Protein AF-A0AAQ2SY69-F1 (afdb_monomer)

Foldseek 3Di:
DPPPDDPPCNLVVLLVVLLVCLQPDAQQVLLVSLVVNCVPPVVSSVVSVVSNLVVLLCVCVPDQDQDDLCNRVVPDDDPSGPCSVVSVVSSVPDQRDDQVQCCLLPVVPPDDDPSSLVNLQVDDLVSVLCNLPDDSPDRDPDSLVSLLCSLVPPSYDPVSSVVNLVSVVVSLVVVCVVPVVCVVVSVVSCVCCVSVPRNDDPPD

Radius of gyration: 26.13 Å; Cα contacts (8 Å, |Δi|>4): 157; chains: 1; bounding box: 58×30×80 Å

Structure (mmCIF, N/CA/C/O backbone):
data_AF-A0AAQ2SY69-F1
#
_entry.id   AF-A0AAQ2SY69-F1
#
loop_
_atom_site.group_PDB
_atom_site.id
_atom_site.type_symbol
_atom_site.label_atom_id
_atom_site.label_alt_id
_atom_site.label_comp_id
_atom_site.label_asym_id
_atom_site.label_entity_id
_atom_site.label_seq_id
_atom_site.pdbx_PDB_ins_code
_atom_site.Cartn_x
_atom_site.Cartn_y
_atom_site.Cartn_z
_atom_site.occupancy
_atom_site.B_iso_or_equiv
_atom_site.auth_seq_id
_atom_site.auth_comp_id
_atom_site.auth_asym_id
_atom_site.auth_atom_id
_atom_site.pdbx_PDB_model_num
ATOM 1 N N . MET A 1 1 ? 27.259 -8.146 -50.892 1.00 39.53 1 MET A N 1
ATOM 2 C CA . MET A 1 1 ? 27.300 -6.760 -50.384 1.00 39.53 1 MET A CA 1
ATOM 3 C C . MET A 1 1 ? 26.409 -6.732 -49.157 1.00 39.53 1 MET A C 1
ATOM 5 O O . MET A 1 1 ? 25.199 -6.802 -49.310 1.00 39.53 1 MET A O 1
ATOM 9 N N . HIS A 1 2 ? 26.991 -6.779 -47.959 1.00 46.31 2 HIS A N 1
ATOM 10 C CA . HIS A 1 2 ? 26.242 -6.516 -46.732 1.00 46.31 2 HIS A CA 1
ATOM 11 C C . HIS A 1 2 ? 26.117 -5.001 -46.647 1.00 46.31 2 HIS A C 1
ATOM 13 O O . HIS A 1 2 ? 27.113 -4.342 -46.360 1.00 46.31 2 HIS A O 1
ATOM 19 N N . ASN A 1 3 ? 24.962 -4.450 -47.029 1.00 50.88 3 ASN A N 1
ATOM 20 C CA . ASN A 1 3 ? 24.756 -3.027 -46.828 1.00 50.88 3 ASN A CA 1
ATOM 21 C C . ASN A 1 3 ? 24.603 -2.799 -45.320 1.00 50.88 3 ASN A C 1
ATOM 23 O O . ASN A 1 3 ? 23.733 -3.406 -44.701 1.00 50.88 3 ASN A O 1
ATOM 27 N N . LEU A 1 4 ? 25.513 -2.019 -44.739 1.00 61.53 4 LEU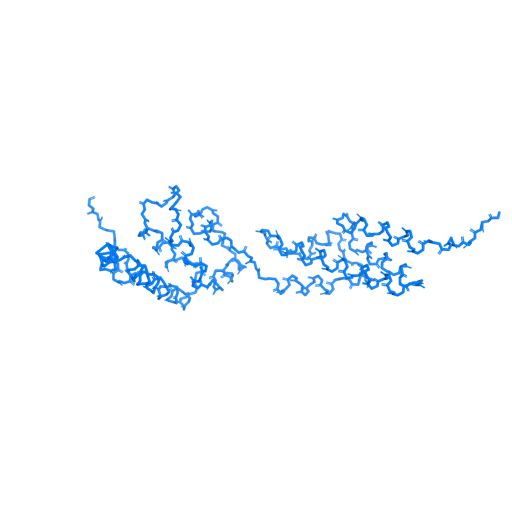 A N 1
ATOM 28 C CA . LEU A 1 4 ? 25.496 -1.626 -43.326 1.00 61.53 4 LEU A CA 1
ATOM 29 C C . LEU A 1 4 ? 24.707 -0.323 -43.122 1.00 61.53 4 LEU A C 1
ATOM 31 O O . LEU A 1 4 ? 24.695 0.210 -42.016 1.00 61.53 4 LEU A O 1
ATOM 35 N N . ASP A 1 5 ? 24.074 0.194 -44.180 1.00 61.88 5 ASP A N 1
ATOM 36 C CA . ASP A 1 5 ? 23.218 1.369 -44.096 1.00 61.88 5 ASP A CA 1
ATOM 37 C C . ASP A 1 5 ? 21.986 1.050 -43.252 1.00 61.88 5 ASP A C 1
ATOM 39 O O . ASP A 1 5 ? 21.129 0.242 -43.616 1.00 61.88 5 ASP A O 1
ATOM 43 N N . ILE A 1 6 ? 21.929 1.703 -42.099 1.00 64.06 6 ILE A N 1
ATOM 44 C CA . ILE A 1 6 ? 20.768 1.741 -41.228 1.00 64.06 6 ILE A CA 1
ATOM 45 C C . ILE A 1 6 ? 19.695 2.575 -41.945 1.00 64.06 6 ILE A C 1
ATOM 47 O O . ILE A 1 6 ? 19.985 3.678 -42.410 1.00 64.06 6 ILE A O 1
ATOM 51 N N . ASP A 1 7 ? 18.472 2.044 -42.059 1.00 72.81 7 ASP A N 1
ATOM 52 C CA . ASP A 1 7 ? 17.329 2.787 -42.607 1.00 72.81 7 ASP A CA 1
ATOM 53 C C . ASP A 1 7 ? 17.180 4.127 -41.861 1.00 72.81 7 ASP A C 1
ATOM 55 O O . ASP A 1 7 ? 17.347 4.183 -40.641 1.00 72.81 7 ASP A O 1
ATOM 59 N N . ALA A 1 8 ? 16.848 5.206 -42.575 1.00 74.56 8 ALA A N 1
ATOM 60 C CA . ALA A 1 8 ? 16.650 6.531 -41.991 1.00 74.56 8 ALA A CA 1
ATOM 61 C C . ALA A 1 8 ? 15.621 6.525 -40.841 1.00 74.56 8 ALA A C 1
ATOM 63 O O . ALA A 1 8 ? 15.703 7.368 -39.948 1.00 74.56 8 ALA A O 1
ATOM 64 N N . ASN A 1 9 ? 14.693 5.559 -40.838 1.00 84.19 9 ASN A N 1
ATOM 65 C CA . ASN A 1 9 ? 13.670 5.400 -39.802 1.00 84.19 9 ASN A CA 1
ATOM 66 C C . ASN A 1 9 ? 14.002 4.353 -38.728 1.00 84.19 9 ASN A C 1
ATOM 68 O O . ASN A 1 9 ? 13.229 4.203 -37.784 1.00 84.19 9 ASN A O 1
ATOM 72 N N . PHE A 1 10 ? 15.145 3.667 -38.810 1.00 87.81 10 PHE A N 1
ATOM 73 C CA . PHE A 1 10 ? 15.474 2.553 -37.915 1.00 87.81 10 PHE A CA 1
ATOM 74 C C . PHE A 1 10 ? 15.341 2.910 -36.433 1.00 87.81 10 PHE A C 1
ATOM 76 O O . PHE A 1 10 ? 14.741 2.155 -35.677 1.00 87.81 10 PHE A O 1
ATOM 83 N N . THR A 1 11 ? 15.872 4.061 -36.004 1.00 90.12 11 THR A N 1
ATOM 84 C CA . THR A 1 11 ? 15.814 4.468 -34.591 1.00 90.12 11 THR A CA 1
ATOM 85 C C . THR A 1 11 ? 14.374 4.672 -34.120 1.00 90.12 11 THR A C 1
ATOM 87 O O . THR A 1 11 ? 14.053 4.318 -32.988 1.00 90.12 11 THR A O 1
ATOM 90 N N . GLN A 1 12 ? 13.501 5.201 -34.984 1.00 93.31 12 GLN A N 1
ATOM 91 C CA . GLN A 1 12 ? 12.081 5.373 -34.676 1.00 93.31 12 GLN A CA 1
ATOM 92 C C . GLN A 1 12 ? 11.363 4.019 -34.629 1.00 93.31 12 GLN A C 1
ATOM 94 O O . GLN A 1 12 ? 10.673 3.738 -33.654 1.00 93.31 12 GLN A O 1
ATOM 99 N N . ASP A 1 13 ? 11.583 3.153 -35.620 1.00 93.12 13 ASP A N 1
ATOM 100 C CA . ASP A 1 13 ? 10.971 1.819 -35.676 1.00 93.12 13 ASP A CA 1
ATOM 101 C C . ASP A 1 13 ? 11.414 0.938 -34.496 1.00 93.12 13 ASP A C 1
ATOM 103 O O . ASP A 1 13 ? 10.617 0.193 -33.911 1.00 93.12 13 ASP A O 1
ATOM 107 N N . PHE A 1 14 ? 12.690 1.043 -34.113 1.00 94.81 14 PHE A N 1
ATOM 108 C CA . PHE A 1 14 ? 13.255 0.360 -32.957 1.00 94.81 14 PHE A CA 1
ATOM 109 C C . PHE A 1 14 ? 12.664 0.896 -31.650 1.00 94.81 14 PHE A C 1
ATOM 111 O O . PHE A 1 14 ? 12.264 0.100 -30.799 1.00 94.81 14 PHE A O 1
ATOM 118 N N . TYR A 1 15 ? 12.541 2.219 -31.502 1.00 96.56 15 TYR A N 1
ATOM 119 C CA . TYR A 1 15 ? 11.857 2.841 -30.365 1.00 96.56 15 TYR A CA 1
ATOM 120 C C . TYR A 1 15 ? 10.394 2.372 -30.264 1.00 96.56 15 TYR A C 1
ATOM 122 O O . TYR A 1 15 ? 9.992 1.849 -29.223 1.00 96.56 15 TYR A O 1
ATOM 130 N N . ASP A 1 16 ? 9.620 2.457 -31.350 1.00 96.44 16 ASP A N 1
ATOM 131 C CA . ASP A 1 16 ? 8.203 2.068 -31.380 1.00 96.44 16 ASP A CA 1
ATOM 132 C C . ASP A 1 16 ? 8.008 0.580 -31.051 1.00 96.44 16 ASP A C 1
ATOM 134 O O . ASP A 1 16 ? 7.013 0.186 -30.434 1.00 96.44 16 ASP A O 1
ATOM 138 N N . SER A 1 17 ? 8.955 -0.266 -31.463 1.00 95.50 17 SER A N 1
ATOM 139 C CA . SER A 1 17 ? 8.963 -1.695 -31.136 1.00 95.50 17 SER A CA 1
ATOM 140 C C . SER A 1 17 ? 9.327 -1.941 -29.673 1.00 95.50 17 SER A C 1
ATOM 142 O O . SER A 1 17 ? 8.667 -2.738 -29.008 1.00 95.50 17 SER A O 1
ATOM 144 N N . SER A 1 18 ? 10.316 -1.211 -29.154 1.00 96.69 18 SER A N 1
ATOM 145 C CA . SER A 1 18 ? 10.771 -1.312 -27.763 1.00 96.69 18 SER A CA 1
ATOM 146 C C . SER A 1 18 ? 9.677 -0.884 -26.780 1.00 96.69 18 SER A C 1
ATOM 148 O O . SER A 1 18 ? 9.442 -1.558 -25.779 1.00 96.69 18 SER A O 1
ATOM 150 N N . VAL A 1 19 ? 8.937 0.189 -27.083 1.00 97.50 19 VAL A N 1
ATOM 151 C CA . VAL A 1 19 ? 7.816 0.668 -26.250 1.00 97.50 19 VAL A CA 1
ATOM 152 C C . VAL A 1 19 ? 6.729 -0.401 -26.086 1.00 97.50 19 VAL A C 1
ATOM 154 O O . VAL A 1 19 ? 6.173 -0.566 -24.999 1.00 97.50 19 VAL A O 1
ATOM 157 N N . LYS A 1 20 ? 6.437 -1.175 -27.140 1.00 97.06 20 LYS A N 1
ATOM 158 C CA . LYS A 1 20 ? 5.387 -2.210 -27.110 1.00 97.06 20 LYS A CA 1
ATOM 159 C C . LYS A 1 20 ? 5.697 -3.361 -26.152 1.00 97.06 20 LYS A C 1
ATOM 161 O O . LYS A 1 20 ? 4.764 -4.032 -25.711 1.00 97.06 20 LYS A O 1
ATOM 166 N N . VAL A 1 21 ? 6.972 -3.593 -25.836 1.00 96.31 21 VAL A N 1
ATOM 167 C CA . VAL A 1 21 ? 7.411 -4.746 -25.038 1.00 96.31 21 VAL A CA 1
ATOM 168 C C . VAL A 1 21 ? 7.756 -4.409 -23.587 1.00 96.31 21 VAL A C 1
ATOM 170 O O . VAL A 1 21 ? 7.964 -5.336 -22.814 1.00 96.31 21 VAL A O 1
ATOM 173 N N . ILE A 1 22 ? 7.711 -3.133 -23.169 1.00 97.44 22 ILE A N 1
ATOM 174 C CA . ILE A 1 22 ? 8.063 -2.679 -21.802 1.00 97.44 22 ILE A CA 1
ATOM 175 C C . ILE A 1 22 ? 7.448 -3.548 -20.691 1.00 97.44 22 ILE A C 1
ATOM 177 O O . ILE A 1 22 ? 8.092 -3.817 -19.685 1.00 97.44 22 ILE A O 1
ATOM 181 N N . LYS A 1 23 ? 6.207 -4.015 -20.867 1.00 94.50 23 LYS A N 1
ATOM 182 C CA . LYS A 1 23 ? 5.481 -4.791 -19.845 1.00 94.50 23 LYS A CA 1
ATOM 183 C C . LYS A 1 23 ? 5.898 -6.257 -19.727 1.00 94.50 23 LYS A C 1
ATOM 185 O O . LYS A 1 23 ? 5.519 -6.916 -18.764 1.00 94.50 23 LYS A O 1
ATOM 190 N N . TYR A 1 24 ? 6.564 -6.790 -20.743 1.00 93.44 24 TYR A N 1
ATOM 191 C CA . TYR A 1 24 ? 6.818 -8.225 -20.893 1.00 93.44 24 TYR A CA 1
ATOM 192 C C . TYR A 1 24 ? 8.305 -8.556 -20.933 1.00 93.44 24 TYR A C 1
ATOM 194 O O . TYR A 1 24 ? 8.669 -9.726 -20.860 1.00 93.44 24 TYR A O 1
ATOM 202 N N . GLU A 1 25 ? 9.136 -7.537 -21.103 1.00 94.19 25 GLU A N 1
ATOM 203 C CA . GLU A 1 25 ? 10.556 -7.675 -21.349 1.00 94.19 25 GLU A CA 1
ATOM 204 C C . GLU A 1 25 ? 11.365 -7.571 -20.054 1.00 94.19 25 GLU A C 1
ATOM 206 O O . GLU A 1 25 ? 10.971 -6.895 -19.102 1.00 94.19 25 GLU A O 1
ATOM 211 N N . ASP A 1 26 ? 12.514 -8.241 -20.037 1.00 93.31 26 ASP A N 1
ATOM 212 C CA . ASP A 1 26 ? 13.458 -8.157 -18.928 1.00 93.31 26 ASP A CA 1
ATOM 213 C C . ASP A 1 26 ? 14.096 -6.759 -18.846 1.00 93.31 26 ASP A C 1
ATOM 215 O O . ASP A 1 26 ? 14.429 -6.136 -19.859 1.00 93.31 26 ASP A O 1
ATOM 219 N N . PHE A 1 27 ? 14.312 -6.256 -17.632 1.00 95.62 27 PHE A N 1
ATOM 220 C CA . PHE A 1 27 ? 14.856 -4.912 -17.426 1.00 95.62 27 PHE A CA 1
ATOM 221 C C . PHE A 1 27 ? 16.273 -4.740 -17.982 1.00 95.62 27 PHE A C 1
ATOM 223 O O . PHE A 1 27 ? 16.597 -3.661 -18.490 1.00 95.62 27 PHE A O 1
ATOM 230 N N . ASN A 1 28 ? 17.079 -5.807 -18.008 1.00 95.44 28 ASN A N 1
ATOM 231 C CA . ASN A 1 28 ? 18.385 -5.769 -18.657 1.00 95.44 28 ASN A CA 1
ATOM 232 C C . ASN A 1 28 ? 18.229 -5.517 -20.170 1.00 95.44 28 ASN A C 1
ATOM 234 O O . ASN A 1 28 ? 18.952 -4.698 -20.744 1.00 95.44 28 ASN A O 1
ATOM 238 N N . ASN A 1 29 ? 17.232 -6.135 -20.812 1.00 96.00 29 ASN A N 1
ATOM 239 C CA . ASN A 1 29 ? 16.919 -5.900 -22.225 1.00 96.00 29 ASN A CA 1
ATOM 240 C C . ASN A 1 29 ? 16.381 -4.481 -22.458 1.00 96.00 29 ASN A C 1
ATOM 242 O O . ASN A 1 29 ? 16.810 -3.819 -23.403 1.00 96.00 29 ASN A O 1
ATOM 246 N N . LEU A 1 30 ? 15.527 -3.960 -21.572 1.00 97.50 30 LEU A N 1
ATOM 247 C CA . LEU A 1 30 ? 15.070 -2.565 -21.647 1.00 97.50 30 LEU A CA 1
ATOM 248 C C . LEU A 1 30 ? 16.239 -1.577 -21.522 1.00 97.50 30 LEU A C 1
ATOM 250 O O . LEU A 1 30 ? 16.321 -0.610 -22.281 1.00 97.50 30 LEU A O 1
ATOM 254 N N . SER A 1 31 ? 17.191 -1.841 -20.627 1.00 97.31 31 SER A N 1
ATOM 255 C CA . SER A 1 31 ? 18.425 -1.059 -20.512 1.00 97.31 31 SER A CA 1
ATOM 256 C C . SER A 1 31 ? 19.280 -1.126 -21.781 1.00 97.31 31 SER A C 1
ATOM 258 O O . SER A 1 31 ? 19.880 -0.124 -22.178 1.00 97.31 31 SER A O 1
ATOM 260 N N . PHE A 1 32 ? 19.328 -2.281 -22.449 1.00 96.88 32 PHE A N 1
ATOM 261 C CA . PHE A 1 32 ? 19.975 -2.412 -23.754 1.00 96.88 32 PHE A CA 1
ATOM 262 C C . PHE A 1 32 ? 19.251 -1.590 -24.833 1.00 96.88 32 PHE A C 1
ATOM 264 O O . PHE A 1 32 ? 19.906 -0.847 -25.564 1.00 96.88 32 PHE A O 1
ATOM 271 N N . TYR A 1 33 ? 17.917 -1.645 -24.897 1.00 97.25 33 TYR A N 1
ATOM 272 C CA . TYR A 1 33 ? 17.130 -0.874 -25.865 1.00 97.25 33 TYR A CA 1
ATOM 273 C C . TYR A 1 33 ? 17.324 0.626 -25.686 1.00 97.25 33 TYR A C 1
ATOM 275 O O . TYR A 1 33 ? 17.586 1.323 -26.665 1.00 97.25 33 TYR A O 1
ATOM 283 N N . TYR A 1 34 ? 17.291 1.105 -24.439 1.00 97.94 34 TYR A N 1
ATOM 284 C CA . TYR A 1 34 ? 17.602 2.494 -24.119 1.00 97.94 34 TYR A CA 1
ATOM 285 C C . TYR A 1 34 ? 18.949 2.913 -24.717 1.00 97.94 34 TYR A C 1
ATOM 287 O O . TYR A 1 34 ? 19.017 3.930 -25.398 1.00 97.94 34 TYR A O 1
ATOM 295 N N . LYS A 1 35 ? 20.003 2.105 -24.534 1.00 96.69 35 LYS A N 1
ATOM 296 C CA . LYS A 1 35 ? 21.345 2.423 -25.046 1.00 96.69 35 LYS A CA 1
ATOM 297 C C . LYS A 1 35 ? 21.399 2.455 -26.565 1.00 96.69 35 LYS A C 1
ATOM 299 O O . LYS A 1 35 ? 22.029 3.346 -27.122 1.00 96.69 35 LYS A O 1
ATOM 304 N N . VAL A 1 36 ? 20.735 1.518 -27.242 1.00 94.94 36 VAL A N 1
ATOM 305 C CA . VAL A 1 36 ? 20.650 1.521 -28.712 1.00 94.94 36 VAL A CA 1
ATOM 306 C C . VAL A 1 36 ? 19.961 2.793 -29.211 1.00 94.94 36 VAL A C 1
ATOM 308 O O . VAL A 1 36 ? 20.441 3.413 -30.157 1.00 94.94 36 VAL A O 1
ATOM 311 N N . ILE A 1 37 ? 18.875 3.216 -28.559 1.00 95.94 37 ILE A N 1
ATOM 312 C CA . ILE A 1 37 ? 18.156 4.444 -28.921 1.00 95.94 37 ILE A CA 1
ATOM 313 C C . ILE A 1 37 ? 19.020 5.678 -28.617 1.00 95.94 37 ILE A C 1
ATOM 315 O O . ILE A 1 37 ? 19.137 6.562 -29.463 1.00 95.94 37 ILE A O 1
ATOM 319 N N . GLU A 1 38 ? 19.671 5.723 -27.452 1.00 96.56 38 GLU A N 1
ATOM 320 C CA . GLU A 1 38 ? 20.503 6.842 -26.982 1.00 96.56 38 GLU A CA 1
ATOM 321 C C . GLU A 1 38 ? 21.676 7.135 -27.921 1.00 96.56 38 GLU A C 1
ATOM 323 O O . GLU A 1 38 ? 21.977 8.301 -28.173 1.00 96.56 38 GLU A O 1
ATOM 328 N N . LEU A 1 39 ? 22.279 6.098 -28.515 1.00 93.69 39 LEU A N 1
ATOM 329 C CA . LEU A 1 39 ? 23.364 6.246 -29.492 1.00 93.69 39 LEU A CA 1
ATOM 330 C C . LEU A 1 39 ? 22.977 7.082 -30.721 1.00 93.69 39 LEU A C 1
ATOM 332 O O . LEU A 1 39 ? 23.856 7.634 -31.385 1.00 93.69 39 LEU A O 1
ATOM 336 N N . HIS A 1 40 ? 21.684 7.162 -31.041 1.00 91.56 40 HIS A N 1
ATOM 337 C CA . HIS A 1 40 ? 21.202 7.780 -32.274 1.00 91.56 40 HIS A CA 1
ATOM 338 C C . HIS A 1 40 ? 20.190 8.909 -32.048 1.00 91.56 40 HIS A C 1
ATOM 340 O O . HIS A 1 40 ? 20.060 9.779 -32.909 1.00 91.56 40 HIS A O 1
ATOM 346 N N . ASN A 1 41 ? 19.459 8.912 -30.929 1.00 94.00 41 ASN A N 1
ATOM 347 C CA . ASN A 1 41 ? 18.448 9.917 -30.617 1.00 94.00 41 ASN A CA 1
ATOM 348 C C . ASN A 1 41 ? 18.195 10.032 -29.101 1.00 94.00 41 ASN A C 1
ATOM 350 O O . ASN A 1 41 ? 17.397 9.294 -28.521 1.00 94.00 41 ASN A O 1
ATOM 354 N N . GLU A 1 42 ? 18.816 11.031 -28.474 1.00 95.56 42 GLU A N 1
ATOM 355 C CA . GLU A 1 42 ? 18.691 11.309 -27.036 1.00 95.56 42 GLU A CA 1
ATOM 356 C C . GLU A 1 42 ? 17.246 11.631 -26.605 1.00 95.56 42 GLU A C 1
ATOM 358 O O . GLU A 1 42 ? 16.815 11.246 -25.519 1.00 95.56 42 GLU A O 1
ATOM 363 N N . THR A 1 43 ? 16.457 12.290 -27.463 1.00 96.75 43 THR A N 1
ATOM 364 C CA . THR A 1 43 ? 15.065 12.650 -27.135 1.00 96.75 43 THR A CA 1
ATOM 365 C C . THR A 1 43 ? 14.174 11.412 -27.063 1.00 96.75 43 THR A C 1
ATOM 367 O O . THR A 1 43 ? 13.400 11.266 -26.115 1.00 96.75 43 THR A O 1
ATOM 370 N N . LEU A 1 44 ? 14.309 10.493 -28.025 1.00 97.12 44 LEU A N 1
ATOM 371 C CA . LEU A 1 44 ? 13.594 9.215 -27.990 1.00 97.12 44 LEU A CA 1
ATOM 372 C C . LEU A 1 44 ? 14.067 8.342 -26.827 1.00 97.12 44 LEU A C 1
ATOM 374 O O . LEU A 1 44 ? 13.237 7.722 -26.166 1.00 97.12 44 LEU A O 1
ATOM 378 N N . ALA A 1 45 ? 15.368 8.329 -26.528 1.00 97.69 45 ALA A N 1
ATOM 379 C CA . ALA A 1 45 ? 15.906 7.566 -25.404 1.00 97.69 45 ALA A CA 1
ATOM 380 C C . ALA A 1 45 ? 15.340 8.059 -24.069 1.00 97.69 45 ALA A C 1
ATOM 382 O O . ALA A 1 45 ? 14.879 7.257 -23.256 1.00 97.69 45 ALA A O 1
ATOM 383 N N . LYS A 1 46 ? 15.288 9.382 -23.873 1.00 98.00 46 LYS A N 1
ATOM 384 C CA . LYS A 1 46 ? 14.662 9.988 -22.696 1.00 98.00 46 LYS A CA 1
ATOM 385 C C . LYS A 1 46 ? 13.180 9.618 -22.593 1.00 98.00 46 LYS A C 1
ATOM 387 O O . LYS A 1 46 ? 12.746 9.173 -21.536 1.00 98.00 46 LYS A O 1
ATOM 392 N N . SER A 1 47 ? 12.427 9.737 -23.687 1.00 98.00 47 SER A N 1
ATOM 393 C CA . SER A 1 47 ? 11.005 9.370 -23.700 1.00 98.00 47 SER A CA 1
ATOM 394 C C . SER A 1 47 ? 10.781 7.880 -23.413 1.00 98.00 47 SER A C 1
ATOM 396 O O . SER A 1 47 ? 9.837 7.516 -22.712 1.00 98.00 47 SER A O 1
ATOM 398 N N . PHE A 1 48 ? 11.654 7.005 -23.917 1.00 98.44 48 PHE A N 1
ATOM 399 C CA . PHE A 1 48 ? 11.618 5.576 -23.617 1.00 98.44 48 PHE A CA 1
ATOM 400 C C . PHE A 1 48 ? 11.892 5.314 -22.133 1.00 98.44 48 PHE A C 1
ATOM 402 O O . PHE A 1 48 ? 11.135 4.592 -21.487 1.00 98.44 48 PHE A O 1
ATOM 409 N N . LYS A 1 49 ? 12.928 5.953 -21.575 1.00 98.50 49 LYS A N 1
ATOM 410 C CA . LYS A 1 49 ? 13.272 5.858 -20.153 1.00 98.50 49 LYS A CA 1
ATOM 411 C C . LYS A 1 49 ? 12.097 6.260 -19.261 1.00 98.50 49 LYS A C 1
ATOM 413 O O . LYS A 1 49 ? 11.741 5.501 -18.368 1.00 98.50 49 LYS A O 1
ATOM 418 N N . GLU A 1 50 ? 11.464 7.396 -19.547 1.00 98.38 50 GLU A N 1
ATOM 419 C CA . GLU A 1 50 ? 10.296 7.887 -18.804 1.00 98.38 50 GLU A CA 1
ATOM 420 C C . GLU A 1 50 ? 9.127 6.885 -18.836 1.00 98.38 50 GLU A C 1
ATOM 422 O O . GLU A 1 50 ? 8.455 6.687 -17.827 1.00 98.38 50 GLU A O 1
ATOM 427 N N . GLN A 1 51 ? 8.902 6.197 -19.961 1.00 98.44 51 GLN A N 1
ATOM 428 C CA . GLN A 1 51 ? 7.860 5.166 -20.063 1.00 98.44 51 GLN A CA 1
ATOM 429 C C . GLN A 1 51 ? 8.183 3.899 -19.265 1.00 98.44 51 GLN A C 1
ATOM 431 O O . GLN A 1 51 ? 7.280 3.295 -18.684 1.00 98.44 51 GLN A O 1
ATOM 436 N N . VAL A 1 52 ? 9.453 3.488 -19.222 1.00 98.44 52 VAL A N 1
ATOM 437 C CA . VAL A 1 52 ? 9.883 2.362 -18.382 1.00 98.44 52 VAL A CA 1
ATOM 438 C C . VAL A 1 52 ? 9.756 2.731 -16.900 1.00 98.44 52 VAL A C 1
ATOM 440 O O . VAL A 1 52 ? 9.218 1.947 -16.123 1.00 98.44 52 VAL A O 1
ATOM 443 N N . GLU A 1 53 ? 10.167 3.939 -16.508 1.00 98.25 53 GLU A N 1
ATOM 444 C CA . GLU A 1 53 ? 10.023 4.440 -15.135 1.00 98.25 53 GLU A CA 1
ATOM 445 C C . GLU A 1 53 ? 8.549 4.538 -14.700 1.00 98.25 53 GLU A C 1
ATOM 447 O O . GLU A 1 53 ? 8.196 4.065 -13.618 1.00 98.25 53 GLU A O 1
ATOM 452 N N . ASP A 1 54 ? 7.664 5.049 -15.561 1.00 98.12 54 ASP A N 1
ATOM 453 C CA . ASP A 1 54 ? 6.212 5.068 -15.329 1.00 98.12 54 ASP A CA 1
ATOM 454 C C . ASP A 1 54 ? 5.630 3.650 -15.174 1.00 98.12 54 ASP A C 1
ATOM 456 O O . ASP A 1 54 ? 4.785 3.409 -14.307 1.00 98.12 54 ASP A O 1
ATOM 460 N N . TYR A 1 55 ? 6.115 2.680 -15.956 1.00 97.38 55 TYR A N 1
ATOM 461 C CA . TYR A 1 55 ? 5.725 1.279 -15.800 1.00 97.38 55 TYR A CA 1
ATOM 462 C C . TYR A 1 55 ? 6.162 0.692 -14.448 1.00 97.38 55 TYR A C 1
ATOM 464 O O . TYR A 1 55 ? 5.358 0.014 -13.799 1.00 97.38 55 TYR A O 1
ATOM 472 N N . ILE A 1 56 ? 7.389 0.971 -13.991 1.00 96.94 56 ILE A N 1
ATOM 473 C CA . ILE A 1 56 ? 7.889 0.542 -12.671 1.00 96.94 56 ILE A CA 1
ATOM 474 C C . ILE A 1 56 ? 6.999 1.112 -11.564 1.00 96.94 56 ILE A C 1
ATOM 476 O O . ILE A 1 56 ? 6.508 0.352 -10.726 1.00 96.94 56 ILE A O 1
ATOM 480 N N . ILE A 1 57 ? 6.752 2.429 -11.592 1.00 95.19 57 ILE A N 1
ATOM 481 C CA . ILE A 1 57 ? 5.908 3.120 -10.606 1.00 95.19 57 ILE A CA 1
ATOM 482 C C . ILE A 1 57 ? 4.529 2.461 -10.560 1.00 95.19 57 ILE A C 1
ATOM 484 O O . ILE A 1 57 ? 4.101 1.999 -9.504 1.00 95.19 57 ILE A O 1
ATOM 488 N N . LYS A 1 58 ? 3.861 2.322 -11.711 1.00 94.06 58 LYS A N 1
ATOM 489 C CA . LYS A 1 58 ? 2.524 1.717 -11.787 1.00 94.06 58 LYS A CA 1
ATOM 490 C C . LYS A 1 58 ? 2.503 0.267 -11.326 1.00 94.06 58 LYS A C 1
ATOM 492 O O . LYS A 1 58 ? 1.514 -0.159 -10.733 1.00 94.06 58 LYS A O 1
ATOM 497 N N . THR A 1 59 ? 3.549 -0.505 -11.604 1.00 92.75 59 THR A N 1
ATOM 498 C CA . THR A 1 59 ? 3.642 -1.904 -11.162 1.00 92.75 59 THR A CA 1
ATOM 499 C C . THR A 1 59 ? 3.691 -1.986 -9.641 1.00 92.75 59 THR A C 1
ATOM 501 O O . THR A 1 59 ? 2.967 -2.781 -9.041 1.00 92.75 59 THR A O 1
ATOM 504 N N . ILE A 1 60 ? 4.486 -1.119 -9.016 1.00 91.69 60 ILE A N 1
ATOM 505 C CA . ILE A 1 60 ? 4.615 -1.043 -7.562 1.00 91.69 60 ILE A CA 1
ATOM 506 C C . ILE A 1 60 ? 3.316 -0.523 -6.931 1.00 91.69 60 ILE A C 1
ATOM 508 O O . ILE A 1 60 ? 2.763 -1.167 -6.045 1.00 91.69 60 ILE A O 1
ATOM 512 N N . GLU A 1 61 ? 2.770 0.589 -7.429 1.00 88.25 61 GLU A N 1
ATOM 513 C CA . GLU A 1 61 ? 1.572 1.231 -6.873 1.00 88.25 61 GLU A CA 1
ATOM 514 C C . GLU A 1 61 ? 0.302 0.381 -6.950 1.00 88.25 61 GLU A C 1
ATOM 516 O O . GLU A 1 61 ? -0.560 0.497 -6.075 1.00 88.25 61 GLU A O 1
ATOM 521 N N . ASN A 1 62 ? 0.172 -0.443 -7.993 1.00 86.25 62 ASN A N 1
ATOM 522 C CA . ASN A 1 62 ? -0.987 -1.313 -8.193 1.00 86.25 62 ASN A CA 1
ATOM 523 C C . ASN A 1 62 ? -0.824 -2.687 -7.528 1.00 86.25 62 ASN A C 1
ATOM 525 O O . ASN A 1 62 ? -1.738 -3.517 -7.597 1.00 86.25 62 ASN A O 1
ATOM 529 N N . SER A 1 63 ? 0.322 -2.959 -6.901 1.00 83.00 63 SER A N 1
ATOM 530 C CA . SER A 1 63 ? 0.552 -4.241 -6.257 1.00 83.00 63 SER A CA 1
ATOM 531 C C . SER A 1 63 ? -0.247 -4.371 -4.962 1.00 83.00 63 SER A C 1
ATOM 533 O O . SER A 1 63 ? -0.212 -3.517 -4.082 1.00 83.00 63 SER A O 1
ATOM 535 N N . LYS A 1 64 ? -0.929 -5.512 -4.811 1.00 73.62 64 LYS A N 1
ATOM 536 C CA . LYS A 1 64 ? -1.619 -5.904 -3.566 1.00 73.62 64 LYS A CA 1
ATOM 537 C C . LYS A 1 64 ? -0.697 -6.588 -2.553 1.00 73.62 64 LYS A C 1
ATOM 539 O O . LYS A 1 64 ? -1.131 -6.972 -1.470 1.00 73.62 64 LYS A O 1
ATOM 544 N N . ARG A 1 65 ? 0.558 -6.831 -2.930 1.00 76.75 65 ARG A N 1
ATOM 545 C CA . ARG A 1 65 ? 1.588 -7.433 -2.079 1.00 76.75 65 ARG A CA 1
ATOM 546 C C . ARG A 1 65 ? 2.843 -6.575 -2.103 1.00 76.75 65 ARG A C 1
ATOM 548 O O . ARG A 1 65 ? 3.021 -5.761 -3.005 1.00 76.75 65 ARG A O 1
ATOM 555 N N . LYS A 1 66 ? 3.748 -6.820 -1.162 1.00 79.06 66 LYS A N 1
ATOM 556 C CA . LYS A 1 66 ? 5.100 -6.281 -1.266 1.00 79.06 66 LYS A CA 1
ATOM 557 C C . LYS A 1 66 ? 5.719 -6.706 -2.600 1.00 79.06 66 LYS A C 1
ATOM 559 O O . LYS A 1 66 ? 5.640 -7.884 -2.964 1.00 79.06 66 LYS A O 1
ATOM 564 N N . ILE A 1 67 ? 6.263 -5.725 -3.310 1.00 87.31 67 ILE A N 1
ATOM 565 C CA . ILE A 1 67 ? 7.115 -5.943 -4.470 1.00 87.31 67 ILE A CA 1
ATOM 566 C C . ILE A 1 67 ? 8.550 -5.975 -3.972 1.00 87.31 67 ILE A C 1
ATOM 568 O O . ILE A 1 67 ? 8.999 -5.041 -3.305 1.00 87.31 67 ILE A O 1
ATOM 572 N N . ASP A 1 68 ? 9.239 -7.060 -4.281 1.00 89.12 68 ASP A N 1
ATOM 573 C CA . ASP A 1 68 ? 10.650 -7.232 -3.993 1.00 89.12 68 ASP A CA 1
ATOM 574 C C . ASP A 1 68 ? 11.474 -6.954 -5.249 1.00 89.12 68 ASP A C 1
ATOM 576 O O . ASP A 1 68 ? 10.975 -6.910 -6.372 1.00 89.12 68 ASP A O 1
ATOM 580 N N . PHE A 1 69 ? 12.773 -6.741 -5.064 1.00 91.88 69 PHE A N 1
ATOM 581 C CA . PHE A 1 69 ? 13.668 -6.429 -6.175 1.00 91.88 69 PHE A CA 1
ATOM 582 C C . PHE A 1 69 ? 13.700 -7.551 -7.232 1.00 91.88 69 PHE A C 1
ATOM 584 O O . PHE A 1 69 ? 13.749 -7.278 -8.432 1.00 91.88 69 PHE A O 1
ATOM 591 N N . ASP A 1 70 ? 13.580 -8.802 -6.787 1.00 91.94 70 ASP A N 1
ATOM 592 C CA . ASP A 1 70 ? 13.572 -9.990 -7.645 1.00 91.94 70 ASP A CA 1
ATOM 593 C C . ASP A 1 70 ? 12.294 -10.109 -8.497 1.00 91.94 70 ASP A C 1
ATOM 595 O O . ASP A 1 70 ? 12.297 -10.834 -9.488 1.00 91.94 70 ASP A O 1
ATOM 599 N N . ASP A 1 71 ? 11.222 -9.368 -8.177 1.00 91.19 71 ASP A N 1
ATOM 600 C CA . ASP A 1 71 ? 10.032 -9.296 -9.040 1.00 91.19 71 ASP A CA 1
ATOM 601 C C . ASP A 1 71 ? 10.327 -8.576 -10.367 1.00 91.19 71 ASP A C 1
ATOM 603 O O . ASP A 1 71 ? 9.666 -8.841 -11.370 1.00 91.19 71 ASP A O 1
ATOM 607 N N . PHE A 1 72 ? 11.323 -7.682 -10.379 1.00 94.06 72 PHE A N 1
ATOM 608 C CA . PHE A 1 72 ? 11.796 -6.992 -11.582 1.00 94.06 72 PHE A CA 1
ATOM 609 C C . PHE A 1 72 ? 13.001 -7.680 -12.233 1.00 94.06 72 PHE A C 1
ATOM 611 O O . PHE A 1 72 ? 13.183 -7.569 -13.443 1.00 94.06 72 PHE A O 1
ATOM 618 N N . TYR A 1 73 ? 13.812 -8.393 -11.443 1.00 94.94 73 TYR A N 1
ATOM 619 C CA . TYR A 1 73 ? 15.052 -9.034 -11.894 1.00 94.94 73 TYR A CA 1
ATOM 620 C C . TYR A 1 73 ? 15.132 -10.506 -11.461 1.00 94.94 73 TYR A C 1
ATOM 622 O O . TYR A 1 73 ? 16.043 -10.884 -10.716 1.00 94.94 73 TYR A O 1
ATOM 630 N N . PRO A 1 74 ? 14.224 -11.375 -11.941 1.00 90.56 74 PRO A N 1
ATOM 631 C CA . PRO A 1 74 ? 14.170 -12.777 -11.517 1.00 90.56 74 PRO A CA 1
ATOM 632 C C . PRO A 1 74 ? 15.434 -13.574 -11.878 1.00 90.56 74 PRO A C 1
ATOM 634 O O . PRO A 1 74 ? 15.719 -14.599 -11.259 1.00 90.56 74 PRO A O 1
ATOM 637 N N . PHE A 1 75 ? 16.207 -13.107 -12.864 1.00 89.88 75 PHE A N 1
ATOM 638 C CA . PHE A 1 75 ? 17.455 -13.730 -13.319 1.00 89.88 75 PHE A CA 1
ATOM 639 C C . PHE A 1 75 ? 18.706 -12.915 -12.963 1.00 89.88 75 PHE A C 1
ATOM 641 O O . PHE A 1 75 ? 19.795 -13.197 -13.461 1.00 89.88 75 PHE A O 1
ATOM 648 N N . GLY A 1 76 ? 18.567 -11.933 -12.069 1.00 92.62 76 GLY A N 1
ATOM 649 C CA . GLY A 1 76 ? 19.645 -11.035 -11.677 1.00 92.62 76 GLY A CA 1
ATOM 650 C C . GLY A 1 76 ? 19.772 -9.799 -12.568 1.00 92.62 76 GLY A C 1
ATOM 651 O O . GLY A 1 76 ? 19.019 -9.582 -13.516 1.00 92.62 76 GLY A O 1
ATOM 652 N N . VAL A 1 77 ? 20.730 -8.947 -12.203 1.00 95.19 77 VAL A N 1
ATOM 653 C CA . VAL A 1 77 ? 20.914 -7.617 -12.792 1.00 95.19 77 VAL A CA 1
ATOM 654 C C . VAL A 1 77 ? 22.267 -7.543 -13.460 1.00 95.19 77 VAL A C 1
ATOM 656 O O . VAL A 1 77 ? 23.293 -7.811 -12.830 1.00 95.19 77 VAL A O 1
ATOM 659 N N . GLU A 1 78 ? 22.269 -7.087 -14.698 1.00 94.50 78 GLU A N 1
ATOM 660 C CA . GLU A 1 78 ? 23.479 -6.814 -15.442 1.00 94.50 78 GLU A CA 1
ATOM 661 C C . GLU A 1 78 ? 24.132 -5.506 -14.988 1.00 94.50 78 GLU A C 1
ATOM 663 O O . GLU A 1 78 ? 23.477 -4.528 -14.625 1.00 94.50 78 GLU A O 1
ATOM 668 N N . ASN A 1 79 ? 25.463 -5.445 -15.054 1.00 93.75 79 ASN A N 1
ATOM 669 C CA . ASN A 1 79 ? 26.225 -4.264 -14.615 1.00 93.75 79 ASN A CA 1
ATOM 670 C C . ASN A 1 79 ? 25.905 -2.994 -15.413 1.00 93.75 79 ASN A C 1
ATOM 672 O O . ASN A 1 79 ? 26.254 -1.890 -15.002 1.00 93.75 79 ASN A O 1
ATOM 676 N N . TYR A 1 80 ? 25.306 -3.165 -16.585 1.00 92.44 80 TYR A N 1
ATOM 677 C CA . TYR A 1 80 ? 25.000 -2.099 -17.515 1.00 92.44 80 TYR A CA 1
ATOM 678 C C . TYR A 1 80 ? 23.559 -1.589 -17.363 1.00 92.44 80 TYR A C 1
ATOM 680 O O . TYR A 1 80 ? 23.197 -0.655 -18.082 1.00 92.44 80 TYR A O 1
ATOM 688 N N . ASP A 1 81 ? 22.756 -2.193 -16.486 1.00 96.81 81 ASP A N 1
ATOM 689 C CA . ASP A 1 81 ? 21.362 -1.824 -16.283 1.00 96.81 81 ASP A CA 1
ATOM 690 C C . ASP A 1 81 ? 21.228 -0.412 -15.691 1.00 96.81 81 ASP A C 1
ATOM 692 O O . ASP A 1 81 ? 21.903 -0.060 -14.721 1.00 96.81 81 ASP A O 1
ATOM 696 N N . ILE A 1 82 ? 20.370 0.406 -16.303 1.00 97.12 82 ILE A N 1
ATOM 697 C CA . ILE A 1 82 ? 20.194 1.820 -15.945 1.00 97.12 82 ILE A CA 1
ATOM 698 C C . ILE A 1 82 ? 18.985 2.072 -15.035 1.00 97.12 82 ILE A C 1
ATOM 700 O O . ILE A 1 82 ? 18.835 3.180 -14.522 1.00 97.12 82 ILE A O 1
ATOM 704 N N . PHE A 1 83 ? 18.120 1.072 -14.844 1.00 97.94 83 PHE A N 1
ATOM 705 C CA . PHE A 1 83 ? 16.871 1.189 -14.086 1.00 97.94 83 PHE A CA 1
ATOM 706 C C . PHE A 1 83 ? 16.996 0.639 -12.661 1.00 97.94 83 PHE A C 1
ATOM 708 O O . PHE A 1 83 ? 16.189 0.976 -11.799 1.00 9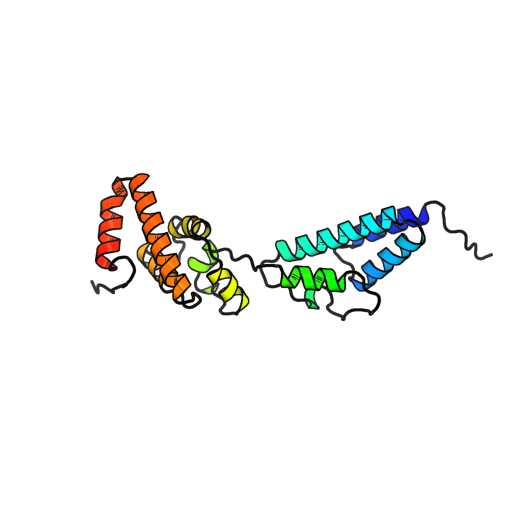7.94 83 PHE A O 1
ATOM 715 N N . LYS A 1 84 ? 18.033 -0.151 -12.378 1.00 96.69 84 LYS A N 1
ATOM 716 C CA . LYS A 1 84 ? 18.295 -0.828 -11.105 1.00 96.69 84 LYS A CA 1
ATOM 717 C C . LYS A 1 84 ? 18.132 0.073 -9.889 1.00 96.69 84 LYS A C 1
ATOM 719 O O . LYS A 1 84 ? 17.451 -0.298 -8.932 1.00 96.69 84 LYS A O 1
ATOM 724 N N . ASP A 1 85 ? 18.799 1.222 -9.894 1.00 96.75 85 ASP A N 1
ATOM 725 C CA . ASP A 1 85 ? 18.792 2.120 -8.740 1.00 96.75 85 ASP A CA 1
ATOM 726 C C . ASP A 1 85 ? 17.426 2.789 -8.579 1.00 96.75 85 ASP A C 1
ATOM 728 O O . ASP A 1 85 ? 16.932 2.888 -7.457 1.00 96.75 85 ASP A O 1
ATOM 732 N N . PHE A 1 86 ? 16.766 3.119 -9.694 1.00 97.38 86 PHE A N 1
ATOM 733 C CA . PHE A 1 86 ? 15.395 3.619 -9.689 1.00 97.38 86 PHE A CA 1
ATOM 734 C C . PHE A 1 86 ? 14.422 2.578 -9.117 1.00 97.38 86 PHE A C 1
ATOM 736 O O . PHE A 1 86 ? 13.662 2.898 -8.210 1.00 97.38 86 PHE A O 1
ATOM 743 N N . VAL A 1 87 ? 14.494 1.311 -9.548 1.00 96.81 87 VAL A N 1
ATOM 744 C CA . VAL A 1 87 ? 13.676 0.216 -8.990 1.00 96.81 87 VAL A CA 1
ATOM 745 C C . VAL A 1 87 ? 13.889 0.090 -7.481 1.00 96.81 87 VAL A C 1
ATOM 747 O O . VAL A 1 87 ? 12.922 0.048 -6.721 1.00 96.81 87 VAL A O 1
ATOM 750 N N . LYS A 1 88 ? 15.146 0.070 -7.017 1.00 95.19 88 LYS A N 1
ATOM 751 C CA . LYS A 1 88 ? 15.458 -0.012 -5.580 1.00 95.19 88 LYS A CA 1
ATOM 752 C C . LYS A 1 88 ? 14.887 1.160 -4.794 1.00 95.19 88 LYS A C 1
ATOM 754 O O . LYS A 1 88 ? 14.384 0.961 -3.689 1.00 95.19 88 LYS A O 1
ATOM 759 N N . GLU A 1 89 ? 14.989 2.364 -5.343 1.00 95.06 89 GLU A N 1
ATOM 760 C CA . GLU A 1 89 ? 14.440 3.565 -4.730 1.00 95.06 89 GLU A CA 1
ATOM 761 C C . GLU A 1 89 ? 12.912 3.497 -4.647 1.00 95.06 89 GLU A C 1
ATOM 763 O O . GLU A 1 89 ? 12.361 3.699 -3.563 1.00 95.06 89 GLU A O 1
ATOM 768 N N . GLN A 1 90 ? 12.233 3.133 -5.739 1.00 94.25 90 GLN A N 1
ATOM 769 C CA . GLN A 1 90 ? 10.774 3.023 -5.756 1.00 94.25 90 GLN A CA 1
AT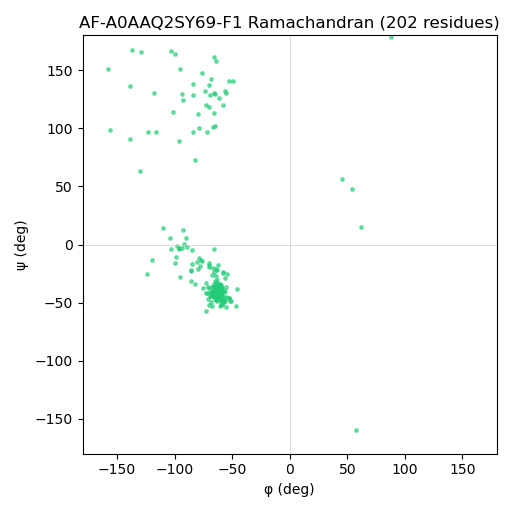OM 770 C C . GLN A 1 90 ? 10.272 1.946 -4.786 1.00 94.25 90 GLN A C 1
ATOM 772 O O . GLN A 1 90 ? 9.339 2.203 -4.029 1.00 94.25 90 GLN A O 1
ATOM 777 N N . ILE A 1 91 ? 10.921 0.777 -4.725 1.00 91.19 91 ILE A N 1
ATOM 778 C CA . ILE A 1 91 ? 10.563 -0.279 -3.762 1.00 91.19 91 ILE A CA 1
ATOM 779 C C . ILE A 1 91 ? 10.751 0.208 -2.323 1.00 91.19 91 ILE A C 1
ATOM 781 O O . ILE A 1 91 ? 9.885 -0.002 -1.477 1.00 91.19 91 ILE A O 1
ATOM 785 N N . LYS A 1 92 ? 11.871 0.878 -2.028 1.00 87.19 92 LYS A N 1
ATOM 786 C CA . LYS A 1 92 ? 12.163 1.386 -0.680 1.00 87.19 92 LYS A CA 1
ATOM 787 C C . LYS A 1 92 ? 11.167 2.462 -0.237 1.00 87.19 92 LYS A C 1
ATOM 789 O O . LYS A 1 92 ? 10.828 2.523 0.946 1.00 87.19 92 LYS A O 1
ATOM 794 N N . ASN A 1 93 ? 10.747 3.319 -1.164 1.00 84.88 93 ASN A N 1
ATOM 795 C CA . ASN A 1 93 ? 9.855 4.442 -0.887 1.00 84.88 93 ASN A CA 1
ATOM 796 C C . ASN A 1 93 ? 8.374 4.043 -0.905 1.00 84.88 93 ASN A C 1
ATOM 798 O O . ASN A 1 93 ? 7.542 4.780 -0.378 1.00 84.88 93 ASN A O 1
ATOM 802 N N . HIS A 1 94 ? 8.032 2.889 -1.477 1.00 82.31 94 HIS A N 1
ATOM 803 C CA . HIS A 1 94 ? 6.656 2.430 -1.522 1.00 82.31 94 HIS A CA 1
ATOM 804 C C . HIS A 1 94 ? 6.172 1.952 -0.149 1.00 82.31 94 HIS A C 1
ATOM 806 O O . HIS A 1 94 ? 6.703 1.009 0.441 1.00 82.31 94 HIS A O 1
ATOM 812 N N . ALA A 1 95 ? 5.120 2.597 0.350 1.00 73.25 95 ALA A N 1
ATOM 813 C CA . ALA A 1 95 ? 4.355 2.109 1.486 1.00 73.25 95 ALA A CA 1
ATOM 814 C C . ALA A 1 95 ? 3.313 1.098 0.998 1.00 73.25 95 ALA A C 1
ATOM 816 O O . ALA A 1 95 ? 2.544 1.386 0.078 1.00 73.25 95 ALA A O 1
ATOM 817 N N . LEU A 1 96 ? 3.280 -0.077 1.631 1.00 76.56 96 LEU A N 1
ATOM 818 C CA . LEU A 1 96 ? 2.278 -1.097 1.345 1.00 76.56 96 LEU A CA 1
ATOM 819 C C . LEU A 1 96 ? 0.879 -0.515 1.581 1.00 76.56 96 LEU A C 1
ATOM 821 O O . LEU A 1 96 ? 0.543 -0.127 2.700 1.00 76.56 96 LEU A O 1
ATOM 825 N N . LYS A 1 97 ? 0.049 -0.498 0.538 1.00 77.12 97 LYS A N 1
ATOM 826 C CA . LYS A 1 97 ? -1.357 -0.107 0.661 1.00 77.12 97 LYS A CA 1
ATOM 827 C C . LYS A 1 97 ? -2.163 -1.280 1.212 1.00 77.12 97 LYS A C 1
ATOM 829 O O . LYS A 1 97 ? -2.319 -2.301 0.544 1.00 77.12 97 LYS A O 1
ATOM 834 N N . ILE A 1 98 ? -2.667 -1.126 2.433 1.00 80.88 98 ILE A N 1
ATOM 835 C CA . ILE A 1 98 ? -3.605 -2.067 3.048 1.00 80.88 98 ILE A CA 1
ATOM 836 C C . ILE A 1 98 ? -5.024 -1.579 2.767 1.00 80.88 98 ILE A C 1
ATOM 838 O O . ILE A 1 98 ? -5.352 -0.428 3.044 1.00 80.88 98 ILE A O 1
ATOM 842 N N . ASP A 1 99 ? -5.880 -2.465 2.258 1.00 85.69 99 ASP A N 1
ATOM 843 C CA . ASP A 1 99 ? -7.326 -2.257 2.327 1.00 85.69 99 ASP A CA 1
ATOM 844 C C . ASP A 1 99 ? -7.758 -2.469 3.783 1.00 85.69 99 ASP A C 1
ATOM 846 O O . ASP A 1 99 ? -7.906 -3.603 4.242 1.00 85.69 99 ASP A O 1
ATOM 850 N N . PHE A 1 100 ? -7.887 -1.379 4.543 1.00 86.44 100 PHE A N 1
ATOM 851 C CA . PHE A 1 100 ? -8.205 -1.456 5.968 1.00 86.44 100 PHE A CA 1
ATOM 852 C C . PHE A 1 100 ? -9.580 -2.066 6.240 1.00 86.44 100 PHE A C 1
ATOM 854 O O . PHE A 1 100 ? -9.772 -2.685 7.288 1.00 86.44 100 PHE A O 1
ATOM 861 N N . LYS A 1 101 ? -10.523 -1.944 5.300 1.00 87.19 101 LYS A N 1
ATOM 862 C CA . LYS A 1 101 ? -11.841 -2.559 5.432 1.00 87.19 101 LYS A CA 1
ATOM 863 C C . LYS A 1 101 ? -11.714 -4.072 5.377 1.00 87.19 101 LYS A C 1
ATOM 865 O O . LYS A 1 101 ? -12.164 -4.736 6.305 1.00 87.19 101 LYS A O 1
ATOM 870 N N . ASP A 1 102 ? -11.063 -4.608 4.349 1.00 86.19 102 ASP A N 1
ATOM 871 C CA . ASP A 1 102 ? -10.813 -6.050 4.262 1.00 86.19 102 ASP A CA 1
ATOM 872 C C . ASP A 1 102 ? -9.949 -6.543 5.437 1.00 86.19 102 ASP A C 1
ATOM 874 O O . ASP A 1 102 ? -10.280 -7.536 6.080 1.00 86.19 102 ASP A O 1
ATOM 878 N N . PHE A 1 103 ? -8.906 -5.793 5.798 1.00 88.56 103 PHE A N 1
ATOM 879 C CA . PHE A 1 103 ? -7.996 -6.141 6.888 1.00 88.56 103 PHE A CA 1
ATOM 880 C C . PHE A 1 103 ? -8.692 -6.268 8.253 1.00 88.56 103 PHE A C 1
ATOM 882 O O . PHE A 1 103 ? -8.447 -7.228 8.988 1.00 88.56 103 PHE A O 1
ATOM 889 N N . PHE A 1 104 ? -9.559 -5.318 8.620 1.00 88.81 104 PHE A N 1
ATOM 890 C CA . PHE A 1 104 ? -10.245 -5.356 9.914 1.00 88.81 104 PHE A CA 1
ATOM 891 C C . PHE A 1 104 ? -11.523 -6.196 9.898 1.00 88.81 104 PHE A C 1
ATOM 893 O O . PHE A 1 104 ? -11.841 -6.790 10.926 1.00 88.81 104 PHE A O 1
ATOM 900 N N . LEU A 1 105 ? -12.241 -6.280 8.770 1.00 87.00 105 LEU A N 1
ATOM 901 C CA . LEU A 1 105 ? -13.468 -7.080 8.668 1.00 87.00 105 LEU A CA 1
ATOM 902 C C . LEU A 1 105 ? -13.204 -8.576 8.462 1.00 87.00 105 LEU A C 1
ATOM 904 O O . LEU A 1 105 ? -14.086 -9.383 8.764 1.00 87.00 105 LEU A O 1
ATOM 908 N N . ASN A 1 106 ? -12.020 -8.952 7.973 1.00 84.25 106 ASN A N 1
ATOM 909 C CA . ASN A 1 106 ? -11.651 -10.337 7.715 1.00 84.25 106 ASN A CA 1
ATOM 910 C C . ASN A 1 106 ? -10.373 -10.735 8.481 1.00 84.25 106 ASN A C 1
ATOM 912 O O . ASN A 1 106 ? -9.259 -10.514 7.996 1.00 84.25 106 ASN A O 1
ATOM 916 N N . PRO A 1 107 ? -10.509 -11.368 9.663 1.00 77.00 107 PRO A N 1
ATOM 917 C CA . PRO A 1 107 ? -9.369 -11.817 10.460 1.00 77.00 107 PRO A CA 1
ATOM 918 C C . PRO A 1 107 ? -8.407 -12.751 9.714 1.00 77.00 107 PRO A C 1
ATOM 920 O O . PRO A 1 107 ? -7.208 -12.737 9.987 1.00 77.00 107 PRO A O 1
ATOM 923 N N . ASP A 1 108 ? -8.896 -13.521 8.737 1.00 78.38 108 ASP A N 1
ATOM 924 C CA . ASP A 1 108 ? -8.064 -14.453 7.966 1.00 78.38 108 ASP A CA 1
ATOM 925 C C . ASP A 1 108 ? -7.078 -13.725 7.029 1.00 78.38 108 ASP A C 1
ATOM 927 O O . ASP A 1 108 ? -6.063 -14.295 6.616 1.00 78.38 108 ASP A O 1
ATOM 931 N N . ASN A 1 109 ? -7.319 -12.440 6.742 1.00 76.56 109 ASN A N 1
ATOM 932 C CA . ASN A 1 109 ? -6.457 -11.602 5.907 1.00 76.56 109 ASN A CA 1
ATOM 933 C C . ASN A 1 109 ? -5.397 -10.821 6.714 1.00 76.56 109 ASN A C 1
ATOM 935 O O . ASN A 1 109 ? -4.558 -10.125 6.130 1.00 76.56 109 ASN A O 1
ATOM 939 N N . GLN A 1 110 ? -5.359 -10.977 8.043 1.00 80.19 110 GLN A N 1
ATOM 940 C CA . GLN A 1 110 ? -4.445 -10.260 8.943 1.00 80.19 110 GLN A CA 1
ATOM 941 C C . GLN A 1 110 ? -3.055 -10.906 9.000 1.00 80.19 110 GLN A C 1
ATOM 943 O O . GLN A 1 110 ? -2.647 -11.533 9.982 1.00 80.19 110 GLN A O 1
ATOM 948 N N . ARG A 1 111 ? -2.281 -10.743 7.924 1.00 79.38 111 ARG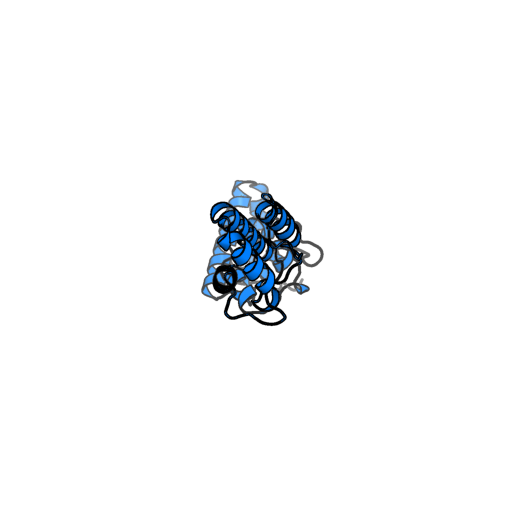 A N 1
ATOM 949 C CA . ARG A 1 111 ? -0.891 -11.221 7.867 1.00 79.38 111 ARG A CA 1
ATOM 950 C C . ARG A 1 111 ? -0.020 -10.481 8.883 1.00 79.38 111 ARG A C 1
ATOM 952 O O . ARG A 1 111 ? 0.037 -9.258 8.887 1.00 79.38 111 ARG A O 1
ATOM 959 N N . ASN A 1 112 ? 0.726 -11.222 9.697 1.00 82.69 112 ASN A N 1
ATOM 960 C CA . ASN A 1 112 ? 1.672 -10.648 10.653 1.00 82.69 112 ASN A CA 1
ATOM 961 C C . ASN A 1 112 ? 3.088 -10.621 10.055 1.00 82.69 112 ASN A C 1
ATOM 963 O O . ASN A 1 112 ? 3.839 -11.586 10.185 1.00 82.69 112 ASN A O 1
ATOM 967 N N . ASN A 1 113 ? 3.428 -9.533 9.364 1.00 83.81 113 ASN A N 1
ATOM 968 C CA . ASN A 1 113 ? 4.786 -9.255 8.891 1.00 83.81 113 ASN A CA 1
ATOM 969 C C . ASN A 1 113 ? 5.153 -7.779 9.129 1.00 83.81 113 ASN A C 1
ATOM 971 O O . ASN A 1 113 ? 4.283 -6.961 9.438 1.00 83.81 113 ASN A O 1
ATOM 975 N N . ASP A 1 114 ? 6.439 -7.443 8.996 1.00 83.81 114 ASP A N 1
ATOM 976 C CA . ASP A 1 114 ? 6.951 -6.106 9.322 1.00 83.81 114 ASP A CA 1
ATOM 977 C C . ASP A 1 114 ? 6.347 -4.995 8.454 1.00 83.81 114 ASP A C 1
ATOM 979 O O . ASP A 1 114 ? 6.085 -3.903 8.958 1.00 83.81 114 ASP A O 1
ATOM 983 N N . ASP A 1 115 ? 6.063 -5.266 7.179 1.00 80.31 115 ASP A N 1
ATOM 984 C CA . ASP A 1 115 ? 5.478 -4.274 6.271 1.00 80.31 115 ASP A CA 1
ATOM 985 C C . ASP A 1 115 ? 4.011 -3.997 6.608 1.00 80.31 115 ASP A C 1
ATOM 987 O O . ASP A 1 115 ? 3.593 -2.842 6.654 1.00 80.31 115 ASP A O 1
ATOM 991 N N . VAL A 1 116 ? 3.237 -5.043 6.916 1.00 85.56 116 VAL A N 1
ATOM 992 C CA . VAL A 1 116 ? 1.852 -4.906 7.380 1.00 85.56 116 VAL A CA 1
ATOM 993 C C . VAL A 1 116 ? 1.829 -4.183 8.716 1.00 85.56 116 VAL A C 1
ATOM 995 O O . VAL A 1 116 ? 1.035 -3.269 8.910 1.00 85.56 116 VAL A O 1
ATOM 998 N N . LYS A 1 117 ? 2.740 -4.529 9.630 1.00 88.69 117 LYS A N 1
ATOM 999 C CA . LYS A 1 117 ? 2.879 -3.825 10.903 1.00 88.69 117 LYS A CA 1
ATOM 1000 C C . LYS A 1 117 ? 3.195 -2.346 10.688 1.00 88.69 117 LYS A C 1
ATOM 1002 O O . LYS A 1 117 ? 2.590 -1.510 11.353 1.00 88.69 117 LYS A O 1
ATOM 1007 N N . LYS A 1 118 ? 4.104 -2.009 9.769 1.00 87.88 118 LYS A N 1
ATOM 1008 C CA . LYS A 1 118 ? 4.415 -0.619 9.419 1.00 87.88 118 LYS A CA 1
ATOM 1009 C C . LYS A 1 118 ? 3.176 0.100 8.878 1.00 87.88 118 LYS A C 1
ATOM 1011 O O . LYS A 1 118 ? 2.789 1.108 9.457 1.00 87.88 118 LYS A O 1
ATOM 1016 N N . ALA A 1 119 ? 2.514 -0.462 7.869 1.00 87.31 119 ALA A N 1
ATOM 1017 C CA . ALA A 1 119 ? 1.331 0.134 7.251 1.00 87.31 119 ALA A CA 1
ATOM 1018 C C . ALA A 1 119 ? 0.163 0.302 8.244 1.00 87.31 119 ALA A C 1
ATOM 1020 O O . ALA A 1 119 ? -0.459 1.358 8.287 1.00 87.31 119 ALA A O 1
ATOM 1021 N N . VAL A 1 120 ? -0.076 -0.674 9.128 1.00 89.88 120 VAL A N 1
ATOM 1022 C CA . VAL A 1 120 ? -1.048 -0.551 10.230 1.00 89.88 120 VAL A CA 1
ATOM 1023 C C . VAL A 1 120 ? -0.648 0.563 11.204 1.00 89.88 120 VAL A C 1
ATOM 1025 O O . VAL A 1 120 ? -1.497 1.279 11.716 1.00 89.88 120 VAL A O 1
ATOM 1028 N N . ASN A 1 121 ? 0.640 0.783 11.469 1.00 91.50 121 ASN A N 1
ATOM 1029 C CA . ASN A 1 121 ? 1.047 1.903 12.325 1.00 91.50 121 ASN A CA 1
ATOM 1030 C C . ASN A 1 121 ? 0.988 3.275 11.621 1.00 91.50 121 ASN A C 1
ATOM 1032 O O . ASN A 1 121 ? 0.978 4.299 12.306 1.00 91.50 121 ASN A O 1
ATOM 1036 N N . GLU A 1 122 ? 0.879 3.299 10.293 1.00 90.81 122 GLU A N 1
ATOM 1037 C CA . GLU A 1 122 ? 0.715 4.500 9.463 1.00 90.81 122 GLU A CA 1
ATOM 1038 C C . GLU A 1 122 ? -0.762 4.835 9.164 1.00 90.81 122 GLU A C 1
ATOM 1040 O O . GLU A 1 122 ? -1.026 5.888 8.588 1.00 90.81 122 GLU A O 1
ATOM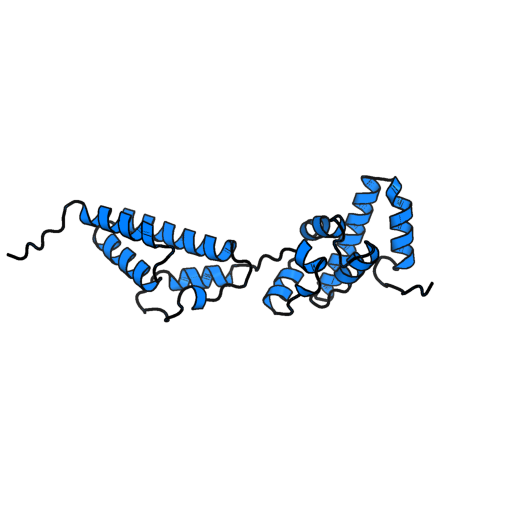 1045 N N . THR A 1 123 ? -1.724 4.008 9.608 1.00 90.69 123 THR A N 1
ATOM 1046 C CA . THR A 1 123 ? -3.174 4.249 9.461 1.00 90.69 123 THR A CA 1
ATOM 1047 C C . THR A 1 123 ? -3.574 5.653 9.912 1.00 90.69 123 THR A C 1
ATOM 1049 O O . THR A 1 123 ? -3.103 6.143 10.945 1.00 90.69 123 THR A O 1
ATOM 1052 N N . THR A 1 124 ? -4.494 6.276 9.182 1.00 92.31 124 THR A N 1
ATOM 1053 C CA . THR A 1 124 ? -5.056 7.593 9.495 1.00 92.31 124 THR A CA 1
ATOM 1054 C C . THR A 1 124 ? -6.462 7.493 10.098 1.00 92.31 124 THR A C 1
ATOM 1056 O O . THR A 1 124 ? -7.116 6.451 10.043 1.00 92.31 124 THR A O 1
ATOM 1059 N N . LYS A 1 125 ? -6.965 8.591 10.676 1.00 94.81 125 LYS A N 1
ATOM 1060 C CA . LYS A 1 125 ? -8.359 8.672 11.144 1.00 94.81 125 LYS A CA 1
ATOM 1061 C C . LYS A 1 125 ? -9.364 8.476 10.000 1.00 94.81 125 LYS A C 1
ATOM 1063 O O . LYS A 1 125 ? -10.407 7.864 10.218 1.00 94.81 125 LYS A O 1
ATOM 1068 N N . ASP A 1 126 ? -9.050 8.968 8.803 1.00 91.62 126 ASP A N 1
ATOM 1069 C CA . ASP A 1 126 ? -9.930 8.847 7.636 1.00 91.62 126 ASP A CA 1
ATOM 1070 C C . ASP A 1 126 ? -10.046 7.388 7.177 1.00 91.62 126 ASP A C 1
ATOM 1072 O O . ASP A 1 126 ? -11.162 6.918 6.968 1.00 91.62 126 ASP A O 1
ATOM 1076 N N . ASP A 1 127 ? -8.936 6.637 7.164 1.00 90.25 127 ASP A N 1
ATOM 1077 C CA . ASP A 1 127 ? -8.958 5.192 6.885 1.00 90.25 127 ASP A CA 1
ATOM 1078 C C . ASP A 1 127 ? -9.891 4.439 7.852 1.00 90.25 127 ASP A C 1
ATOM 1080 O O . ASP A 1 127 ? -10.616 3.528 7.458 1.00 90.25 127 ASP A O 1
ATOM 1084 N N . LEU A 1 128 ? -9.897 4.822 9.135 1.00 93.12 128 LEU A N 1
ATOM 1085 C CA . LEU A 1 128 ? -10.755 4.204 10.151 1.00 93.12 128 LEU A CA 1
ATOM 1086 C C . LEU A 1 128 ? -12.229 4.583 10.007 1.00 93.12 128 LEU A C 1
ATOM 1088 O O . LEU A 1 128 ? -13.092 3.759 10.325 1.00 93.12 128 LEU A O 1
ATOM 1092 N N . ARG A 1 129 ? -12.531 5.808 9.553 1.00 93.38 129 ARG A N 1
ATOM 1093 C CA . ARG A 1 129 ? -13.912 6.277 9.368 1.00 93.38 129 ARG A CA 1
ATOM 1094 C C . ARG A 1 129 ? -14.673 5.343 8.431 1.00 93.38 129 ARG A C 1
ATOM 1096 O O . ARG A 1 129 ? -15.779 4.919 8.771 1.00 93.38 129 ARG A O 1
ATOM 1103 N N . ASP A 1 130 ? -14.052 4.960 7.320 1.00 87.81 130 ASP A N 1
ATOM 1104 C CA . ASP A 1 130 ? -14.655 4.059 6.335 1.00 87.81 130 ASP A CA 1
ATOM 1105 C C . ASP A 1 130 ? -14.879 2.649 6.899 1.00 87.81 130 ASP A C 1
ATOM 1107 O O . ASP A 1 130 ? -15.896 2.013 6.616 1.00 87.81 130 ASP A O 1
ATOM 1111 N N . VAL A 1 131 ? -13.969 2.162 7.746 1.00 91.75 131 VAL A N 1
ATOM 1112 C CA . VAL A 1 131 ? -14.060 0.825 8.354 1.00 91.75 131 VAL A CA 1
ATOM 1113 C C . VAL A 1 131 ? -15.189 0.755 9.381 1.00 91.75 131 VAL A C 1
ATOM 1115 O O . VAL A 1 131 ? -16.038 -0.134 9.304 1.00 91.75 131 VAL A O 1
ATOM 1118 N N . ILE A 1 132 ? -15.222 1.683 10.339 1.00 92.69 132 ILE A N 1
ATOM 1119 C CA . ILE A 1 132 ? -16.129 1.637 11.501 1.00 92.69 132 ILE A CA 1
ATOM 1120 C C . ILE A 1 132 ? -17.600 1.692 11.075 1.00 92.69 132 ILE A C 1
ATOM 1122 O O . ILE A 1 132 ? -18.459 1.028 11.671 1.00 92.69 132 ILE A O 1
ATOM 1126 N N . TRP A 1 133 ? -17.881 2.462 10.023 1.00 89.75 133 TRP A N 1
ATOM 1127 C CA . TRP A 1 133 ? -19.232 2.674 9.514 1.00 89.75 133 TRP A CA 1
ATOM 1128 C C . TRP A 1 133 ? -19.608 1.766 8.345 1.00 89.75 133 TRP A C 1
ATOM 1130 O O . TRP A 1 133 ? -20.768 1.756 7.935 1.00 89.75 133 TRP A O 1
ATOM 1140 N N . SER A 1 134 ? -18.681 0.943 7.855 1.00 88.06 134 SER A N 1
ATOM 1141 C CA . SER A 1 134 ? -18.990 -0.056 6.836 1.00 88.06 134 SER A CA 1
ATOM 1142 C C . SER A 1 134 ? -19.943 -1.145 7.337 1.00 88.06 134 SER A C 1
ATOM 1144 O O . SER A 1 134 ? -20.114 -1.355 8.543 1.00 88.06 134 SER A O 1
ATOM 1146 N N . ASP A 1 135 ? -20.577 -1.857 6.402 1.00 87.44 135 ASP A N 1
ATOM 1147 C CA . ASP A 1 135 ? -21.290 -3.094 6.711 1.00 87.44 135 ASP A CA 1
ATOM 1148 C C . ASP A 1 135 ? -20.350 -4.095 7.385 1.00 87.44 135 ASP A C 1
ATOM 1150 O O . ASP A 1 135 ? -19.247 -4.346 6.908 1.00 87.44 135 ASP A O 1
ATOM 1154 N N . LEU A 1 136 ? -20.812 -4.690 8.486 1.00 84.38 136 LEU A N 1
ATOM 1155 C CA . LEU A 1 136 ? -20.004 -5.512 9.395 1.00 84.38 136 LEU A CA 1
ATOM 1156 C C . LEU A 1 136 ? -19.481 -6.830 8.788 1.00 84.38 136 LEU A C 1
ATOM 1158 O O . LEU A 1 136 ? -18.746 -7.565 9.450 1.00 84.38 136 LEU A O 1
ATOM 1162 N N . GLY A 1 137 ? -19.861 -7.135 7.546 1.00 76.19 137 GLY A N 1
ATOM 1163 C CA . GLY A 1 137 ? -19.568 -8.404 6.893 1.00 76.19 137 GLY A CA 1
ATOM 1164 C C . GLY A 1 137 ? -20.114 -9.602 7.673 1.00 76.19 137 GLY A C 1
ATOM 1165 O O . GLY A 1 137 ? -21.005 -9.476 8.515 1.00 76.19 137 GLY A O 1
ATOM 1166 N N . ASP A 1 138 ? -19.550 -10.777 7.399 1.00 77.25 138 ASP A N 1
ATOM 1167 C CA . ASP A 1 138 ? -20.021 -12.040 7.977 1.00 77.25 138 ASP A CA 1
ATOM 1168 C C . ASP A 1 138 ? -19.401 -12.349 9.355 1.00 77.25 138 ASP A C 1
ATOM 1170 O O . ASP A 1 138 ? -19.980 -13.089 10.157 1.00 77.25 138 ASP A O 1
ATOM 1174 N N . TYR A 1 139 ? -18.230 -11.776 9.662 1.00 74.06 139 TYR A N 1
ATOM 1175 C CA . TYR A 1 139 ? -17.474 -12.080 10.885 1.00 74.06 139 TYR A CA 1
ATOM 1176 C C . TYR A 1 139 ? -17.973 -11.304 12.111 1.00 74.06 139 TYR A C 1
ATOM 1178 O O . TYR A 1 139 ? -17.968 -11.829 13.234 1.00 74.06 139 TYR A O 1
ATOM 1186 N N . PHE A 1 140 ? -18.439 -10.066 11.929 1.00 79.25 140 PHE A N 1
ATOM 1187 C CA . PHE A 1 140 ? -18.837 -9.209 13.041 1.00 79.25 140 PHE A CA 1
ATOM 1188 C C . PHE A 1 140 ? -20.351 -9.174 13.216 1.00 79.25 140 PHE A C 1
ATOM 1190 O O . PHE A 1 140 ? -21.099 -8.600 12.436 1.00 79.25 140 PHE A O 1
ATOM 1197 N N . ARG A 1 141 ? -20.820 -9.721 14.341 1.00 81.00 141 ARG A N 1
ATOM 1198 C CA . ARG A 1 141 ? -22.242 -9.659 14.724 1.00 81.00 141 ARG A CA 1
ATOM 1199 C C . ARG A 1 141 ? -22.664 -8.299 15.291 1.00 81.00 141 ARG A C 1
ATOM 1201 O O . ARG A 1 141 ? -23.852 -8.066 15.488 1.00 81.00 141 ARG A O 1
ATOM 1208 N N . SER A 1 142 ? -21.709 -7.432 15.632 1.00 86.88 142 SER A N 1
ATOM 1209 C CA . SER A 1 142 ? -21.975 -6.105 16.193 1.00 86.88 142 SER A CA 1
ATOM 1210 C C . SER A 1 142 ? -20.799 -5.149 15.988 1.00 86.88 142 SER A C 1
ATOM 1212 O O . SER A 1 142 ? -19.643 -5.578 15.997 1.00 86.88 142 SER A O 1
ATOM 1214 N N . ARG A 1 143 ? -21.087 -3.837 15.895 1.00 89.94 143 ARG A N 1
ATOM 1215 C CA . ARG A 1 143 ? -20.052 -2.782 15.851 1.00 89.94 143 ARG A CA 1
ATOM 1216 C C . ARG A 1 143 ? -19.112 -2.859 17.054 1.00 89.94 143 ARG A C 1
ATOM 1218 O O . ARG A 1 143 ? -17.916 -2.688 16.883 1.00 89.94 143 ARG A O 1
ATOM 1225 N N . ARG A 1 144 ? -19.613 -3.201 18.250 1.00 91.19 144 ARG A N 1
ATOM 1226 C CA . ARG A 1 144 ? -18.778 -3.392 19.453 1.00 91.19 144 ARG A CA 1
ATOM 1227 C C . ARG A 1 144 ? -17.599 -4.333 19.190 1.00 91.19 144 ARG A C 1
ATOM 1229 O O . ARG A 1 144 ? -16.480 -3.988 19.544 1.00 91.19 144 ARG A O 1
ATOM 1236 N N . ARG A 1 145 ? -17.849 -5.500 18.581 1.00 89.12 145 ARG A N 1
ATOM 1237 C CA . ARG A 1 145 ? -16.790 -6.487 18.315 1.00 89.12 145 ARG A CA 1
ATOM 1238 C C . ARG A 1 145 ? -15.775 -5.983 17.293 1.00 89.12 145 ARG A C 1
ATOM 1240 O O . ARG A 1 145 ? -14.598 -6.270 17.448 1.00 89.12 145 ARG A O 1
ATOM 1247 N N . LEU A 1 146 ? -16.222 -5.224 16.291 1.00 92.56 146 LEU A N 1
ATOM 1248 C CA . LEU A 1 146 ? -15.326 -4.584 15.326 1.00 92.56 146 LEU A CA 1
ATOM 1249 C C . LEU A 1 146 ? -14.422 -3.553 16.015 1.00 92.56 146 LEU A C 1
ATOM 1251 O O . LEU A 1 146 ? -13.210 -3.551 15.825 1.00 92.56 146 LEU A O 1
ATOM 1255 N N . LEU A 1 147 ? -14.998 -2.699 16.861 1.00 94.06 147 LEU A N 1
ATOM 1256 C CA . LEU A 1 147 ? -14.224 -1.709 17.610 1.00 94.06 147 LEU A CA 1
ATOM 1257 C C . LEU A 1 147 ? -13.226 -2.375 18.562 1.00 94.06 147 LEU A C 1
ATOM 1259 O O . LEU A 1 147 ? -12.089 -1.926 18.652 1.00 94.06 147 LEU A O 1
ATOM 1263 N N . GLU A 1 148 ? -13.619 -3.466 19.222 1.00 91.69 148 GLU A N 1
ATOM 1264 C CA . GLU A 1 148 ? -12.718 -4.280 20.043 1.00 91.69 148 GLU A CA 1
ATOM 1265 C C . GLU A 1 148 ? -11.539 -4.813 19.226 1.00 91.69 148 GLU A C 1
ATOM 1267 O O . GLU A 1 148 ? -10.388 -4.612 19.616 1.00 91.69 148 GLU A O 1
ATOM 1272 N N . SER A 1 149 ? -11.808 -5.428 18.068 1.00 90.94 149 SER A N 1
ATOM 1273 C CA . SER A 1 149 ? -10.755 -5.989 17.218 1.00 90.94 149 SER A CA 1
ATOM 1274 C C . SER A 1 149 ? -9.813 -4.931 16.652 1.00 90.94 149 SER A C 1
ATOM 1276 O O . SER A 1 149 ? -8.638 -5.226 16.462 1.00 90.94 149 SER A O 1
ATOM 1278 N N . ILE A 1 150 ? -10.304 -3.713 16.396 1.00 93.62 150 ILE A N 1
ATOM 1279 C CA . ILE A 1 150 ? -9.469 -2.590 15.957 1.00 93.62 150 ILE A CA 1
ATOM 1280 C C . ILE A 1 150 ? -8.623 -2.083 17.132 1.00 93.62 150 ILE A C 1
ATOM 1282 O O . ILE A 1 150 ? -7.398 -2.088 17.053 1.00 93.62 150 ILE A O 1
ATOM 1286 N N . VAL A 1 151 ? -9.242 -1.681 18.248 1.00 93.50 151 VAL A N 1
ATOM 1287 C CA . VAL A 1 151 ? -8.529 -1.056 19.381 1.00 93.50 151 VAL A CA 1
ATOM 1288 C C . VAL A 1 151 ? -7.468 -1.990 19.967 1.00 93.50 151 VAL A C 1
ATOM 1290 O O . VAL A 1 151 ? -6.363 -1.549 20.293 1.00 93.50 151 VAL A O 1
ATOM 1293 N N . GLN A 1 152 ? -7.787 -3.281 20.077 1.00 90.50 152 GLN A N 1
ATOM 1294 C CA . GLN A 1 152 ? -6.900 -4.295 20.649 1.00 90.50 152 GLN A CA 1
ATOM 1295 C C . GLN A 1 152 ? -6.034 -5.008 19.600 1.00 90.50 152 GLN A C 1
ATOM 1297 O O . GLN A 1 152 ? -5.431 -6.041 19.904 1.00 90.50 152 GLN A O 1
ATOM 1302 N N . HIS A 1 153 ? -5.961 -4.494 18.369 1.00 92.00 153 HIS A N 1
ATOM 1303 C CA . HIS A 1 153 ? -5.235 -5.170 17.303 1.00 92.00 153 HIS A CA 1
ATOM 1304 C C . HIS A 1 153 ? -3.742 -5.313 17.641 1.00 92.00 153 HIS A C 1
ATOM 1306 O O . HIS A 1 153 ? -3.041 -4.336 17.909 1.00 92.00 153 HIS A O 1
ATOM 1312 N N . SER A 1 154 ? -3.226 -6.542 17.574 1.00 90.75 154 SER A N 1
ATOM 1313 C CA . SER A 1 154 ? -1.878 -6.892 18.054 1.00 90.75 154 SER A CA 1
ATOM 1314 C C . SER A 1 154 ? -0.731 -6.247 17.265 1.00 90.75 154 SER A C 1
ATOM 1316 O O . SER A 1 154 ? 0.386 -6.143 17.773 1.00 90.75 154 SER A O 1
ATOM 1318 N N . LEU A 1 155 ? -0.992 -5.806 16.029 1.00 92.62 155 LEU A N 1
ATOM 1319 C CA . LEU A 1 155 ? 0.003 -5.129 15.188 1.00 92.62 155 LEU A CA 1
ATOM 1320 C C . LEU A 1 155 ? 0.179 -3.641 15.512 1.00 92.62 155 LEU A C 1
ATOM 1322 O O . LEU A 1 155 ? 1.183 -3.052 15.101 1.00 92.62 155 LEU A O 1
ATOM 1326 N N . PHE A 1 156 ? -0.734 -3.024 16.267 1.00 93.56 156 PHE A N 1
ATOM 1327 C CA . PHE A 1 156 ? -0.526 -1.653 16.717 1.00 93.56 156 PHE A CA 1
ATOM 1328 C C . PHE A 1 156 ? 0.593 -1.584 17.757 1.00 93.56 156 PHE A C 1
ATOM 1330 O O . PHE A 1 156 ? 0.682 -2.383 18.692 1.00 93.56 156 PHE A O 1
ATOM 1337 N N . SER A 1 157 ? 1.454 -0.576 17.626 1.00 92.12 157 SER A N 1
ATOM 1338 C CA . SER A 1 157 ? 2.281 -0.144 18.748 1.00 92.12 157 SER A CA 1
ATOM 1339 C C . SER A 1 157 ? 1.387 0.393 19.871 1.00 92.12 157 SER A C 1
ATOM 1341 O O . SER A 1 157 ? 0.266 0.836 19.633 1.00 92.12 157 SER A O 1
ATOM 1343 N N . LYS A 1 158 ? 1.887 0.408 21.112 1.00 90.94 158 LYS A N 1
ATOM 1344 C CA . LYS A 1 158 ? 1.112 0.925 22.255 1.00 90.94 158 LYS A CA 1
ATOM 1345 C C . LYS A 1 158 ? 0.660 2.373 22.054 1.00 90.94 158 LYS A C 1
ATOM 1347 O O . LYS A 1 158 ? -0.471 2.705 22.377 1.00 90.94 158 LYS A O 1
ATOM 1352 N N . GLN A 1 159 ? 1.540 3.214 21.507 1.00 94.06 159 GLN A N 1
ATOM 1353 C CA . GLN A 1 159 ? 1.217 4.607 21.202 1.00 94.06 159 GLN A CA 1
ATOM 1354 C C . GLN A 1 159 ? 0.136 4.694 20.122 1.00 94.06 159 GLN A C 1
ATOM 1356 O O . GLN A 1 159 ? -0.827 5.435 20.290 1.00 94.06 159 GLN A O 1
ATOM 1361 N N . LYS A 1 160 ? 0.267 3.902 19.050 1.00 94.94 160 LYS A N 1
ATOM 1362 C CA . LYS A 1 160 ? -0.713 3.901 17.965 1.00 94.94 160 LYS A CA 1
ATOM 1363 C C . LYS A 1 160 ? -2.077 3.376 18.404 1.00 94.94 160 LYS A C 1
ATOM 1365 O O . LYS A 1 160 ? -3.083 3.948 18.021 1.00 94.94 160 LYS A O 1
ATOM 1370 N N . SER A 1 161 ? -2.120 2.328 19.225 1.00 94.06 161 SER A N 1
ATOM 1371 C CA . SER A 1 161 ? -3.372 1.780 19.767 1.00 94.06 161 SER A CA 1
ATOM 1372 C C . SER A 1 161 ? -4.150 2.836 20.563 1.00 94.06 161 SER A C 1
ATOM 1374 O O . SER A 1 161 ? -5.356 2.974 20.371 1.00 94.06 161 SER A O 1
ATOM 1376 N N . GLU A 1 162 ? -3.468 3.644 21.383 1.00 95.50 162 GLU A N 1
ATOM 1377 C CA . GLU A 1 162 ? -4.116 4.745 22.106 1.00 95.50 162 GLU A CA 1
ATOM 1378 C C . GLU A 1 162 ? -4.569 5.874 21.167 1.00 95.50 162 GLU A C 1
ATOM 1380 O O . GLU A 1 162 ? -5.676 6.381 21.321 1.00 95.50 162 GLU A O 1
ATOM 1385 N N . GLU A 1 163 ? -3.765 6.237 20.164 1.00 97.06 163 GLU A N 1
ATOM 1386 C CA . GLU A 1 163 ? -4.162 7.214 19.139 1.00 97.06 163 GLU A CA 1
ATOM 1387 C C . GLU A 1 163 ? -5.419 6.757 18.377 1.00 97.06 163 GLU A C 1
ATOM 1389 O O . GLU A 1 163 ? -6.395 7.498 18.277 1.00 97.06 163 GLU A O 1
ATOM 1394 N N . VAL A 1 164 ? -5.439 5.502 17.923 1.00 96.81 164 VAL A N 1
ATOM 1395 C CA . VAL A 1 164 ? -6.586 4.877 17.252 1.00 96.81 164 VAL A CA 1
ATOM 1396 C C . VAL A 1 164 ? -7.813 4.869 18.161 1.00 96.81 164 VAL A C 1
ATOM 1398 O O . VAL A 1 164 ? -8.909 5.191 17.705 1.00 96.81 164 VAL A O 1
ATOM 1401 N N . ARG A 1 165 ? -7.651 4.564 19.456 1.00 97.31 165 ARG A N 1
ATOM 1402 C CA . ARG A 1 165 ? -8.748 4.635 20.429 1.00 97.31 165 ARG A CA 1
ATOM 1403 C C . ARG A 1 165 ? -9.352 6.038 20.485 1.00 97.31 165 ARG A C 1
ATOM 1405 O O . ARG A 1 165 ? -10.572 6.160 20.422 1.00 97.31 165 ARG A O 1
ATOM 1412 N N . GLN A 1 166 ? -8.524 7.080 20.579 1.00 97.94 166 GLN A N 1
ATOM 1413 C CA . GLN A 1 166 ? -8.994 8.471 20.603 1.00 97.94 166 GLN A CA 1
ATOM 1414 C C . GLN A 1 166 ? -9.714 8.850 19.309 1.00 97.94 166 GLN A C 1
ATOM 1416 O O . GLN A 1 166 ? -10.811 9.401 19.360 1.00 97.94 166 GLN A O 1
ATOM 1421 N N . TRP A 1 167 ? -9.163 8.476 18.153 1.00 98.19 167 TRP A N 1
ATOM 1422 C CA . TRP A 1 167 ? -9.817 8.710 16.867 1.00 98.19 167 TRP A CA 1
ATOM 1423 C C . TRP A 1 167 ? -11.188 8.047 16.776 1.00 98.19 167 TRP A C 1
ATOM 1425 O O . TRP A 1 167 ? -12.125 8.669 16.284 1.00 98.19 167 TRP A O 1
ATOM 1435 N N . ILE A 1 168 ? -11.344 6.825 17.291 1.00 97.44 168 ILE A N 1
ATOM 1436 C CA . ILE A 1 168 ? -12.652 6.16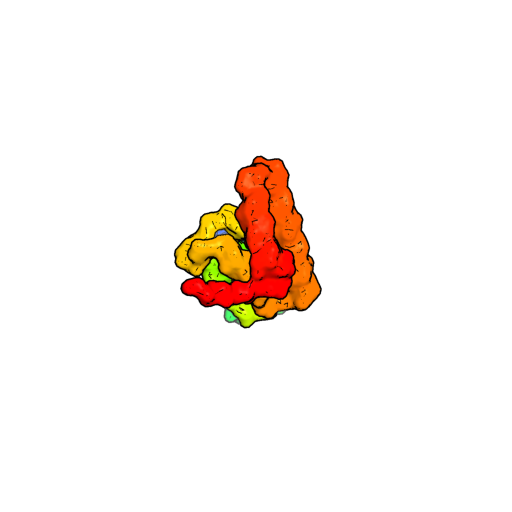2 17.338 1.00 97.44 168 ILE A CA 1
ATOM 1437 C C . ILE A 1 168 ? -13.628 6.953 18.216 1.00 97.44 168 ILE A C 1
ATOM 1439 O O . ILE A 1 168 ? -14.773 7.136 17.815 1.00 97.44 168 ILE A O 1
ATOM 1443 N N . LEU A 1 169 ? -13.202 7.451 19.382 1.00 97.69 169 LEU A N 1
ATOM 1444 C CA . LEU A 1 169 ? -14.064 8.276 20.239 1.00 97.69 169 LEU A CA 1
ATOM 1445 C C . LEU A 1 169 ? -14.533 9.548 19.521 1.00 97.69 169 LEU A C 1
ATOM 1447 O O . LEU A 1 169 ? -15.713 9.883 19.585 1.00 97.69 169 LEU A O 1
ATOM 1451 N N . GLU A 1 170 ? -13.636 10.217 18.797 1.00 97.88 170 GLU A N 1
ATOM 1452 C CA . GLU A 1 170 ? -13.985 11.388 17.988 1.00 97.88 170 GLU A CA 1
ATOM 1453 C C . GLU A 1 170 ? -14.964 11.040 16.859 1.00 97.88 170 GLU A C 1
ATOM 1455 O O . GLU A 1 170 ? -15.925 11.769 16.639 1.00 97.88 170 GLU A O 1
ATOM 1460 N N . LEU A 1 171 ? -14.763 9.915 16.164 1.00 97.06 171 LEU A N 1
ATOM 1461 C CA . LEU A 1 171 ? -15.660 9.461 15.093 1.00 97.06 171 LEU A CA 1
ATOM 1462 C C . LEU A 1 171 ? -17.056 9.095 15.617 1.00 97.06 171 LEU A C 1
ATOM 1464 O O . LEU A 1 171 ? -18.053 9.306 14.928 1.00 97.06 171 LEU A O 1
ATOM 1468 N N . LEU A 1 172 ? -17.141 8.552 16.833 1.00 95.94 172 LEU A N 1
ATOM 1469 C CA . LEU A 1 172 ? -18.413 8.283 17.501 1.00 95.94 172 LEU A CA 1
ATOM 1470 C C . LEU A 1 172 ? -19.140 9.585 17.874 1.00 95.94 172 LEU A C 1
ATOM 1472 O O . LEU A 1 172 ? -20.349 9.675 17.680 1.00 95.94 172 LEU A O 1
ATOM 1476 N N . ASP A 1 173 ? -18.420 10.598 18.357 1.00 96.44 173 ASP A N 1
ATOM 1477 C CA . ASP A 1 173 ? -18.978 11.927 18.646 1.00 96.44 173 ASP A CA 1
ATOM 1478 C C . ASP A 1 173 ? -19.431 12.662 17.368 1.00 96.44 173 ASP A C 1
ATOM 1480 O O . ASP A 1 173 ? -20.520 13.239 17.333 1.00 96.44 173 ASP A O 1
ATOM 1484 N N . GLU A 1 174 ? -18.651 12.580 16.284 1.00 96.06 174 GLU A N 1
ATOM 1485 C CA . GLU A 1 174 ? -19.049 13.052 14.949 1.00 96.06 174 GLU A CA 1
ATOM 1486 C C . GLU A 1 174 ? -20.372 12.405 14.508 1.00 96.06 174 GLU A C 1
ATOM 1488 O O . GLU A 1 174 ? -21.293 13.105 14.086 1.00 96.06 174 GLU A O 1
ATOM 1493 N N . ASN A 1 175 ? -20.519 11.090 14.700 1.00 93.75 175 ASN A N 1
ATOM 1494 C CA . ASN A 1 175 ? -21.741 10.374 14.345 1.00 93.75 175 ASN A CA 1
ATOM 1495 C C . ASN A 1 175 ? -22.969 10.814 15.159 1.00 93.75 175 ASN A C 1
ATOM 1497 O O . ASN A 1 175 ? -24.064 10.873 14.603 1.00 93.75 175 ASN A O 1
ATOM 1501 N N . ILE A 1 176 ? -22.803 11.157 16.441 1.00 95.25 176 ILE A N 1
ATOM 1502 C CA . ILE A 1 176 ? -23.890 11.717 17.263 1.00 95.25 176 ILE A CA 1
ATOM 1503 C C . ILE A 1 176 ? -24.306 13.094 16.738 1.00 95.25 176 ILE A C 1
ATOM 1505 O O . ILE A 1 176 ? -25.494 13.396 16.663 1.00 95.25 176 ILE A O 1
ATOM 1509 N N . LYS A 1 177 ? -23.342 13.938 16.355 1.00 95.06 177 LYS A N 1
ATOM 1510 C CA . LYS A 1 177 ? -23.634 15.273 15.807 1.00 95.06 177 LYS A CA 1
ATOM 1511 C C . LYS A 1 177 ? -24.389 15.196 14.483 1.00 95.06 177 LYS A C 1
ATOM 1513 O O . LYS A 1 177 ? -25.268 16.020 14.240 1.00 95.06 177 LYS A O 1
ATOM 1518 N N . GLU A 1 178 ? -24.048 14.225 13.641 1.00 94.69 178 GLU A N 1
ATOM 1519 C CA . GLU A 1 178 ? -24.723 13.983 12.362 1.00 94.69 178 GLU A CA 1
ATOM 1520 C C . GLU A 1 178 ? -26.091 13.313 12.537 1.00 94.69 178 GLU A C 1
ATOM 1522 O O . GLU A 1 178 ? -27.034 13.636 11.812 1.00 94.69 178 GLU A O 1
ATOM 1527 N N . ASN A 1 179 ? -26.215 12.399 13.503 1.00 93.31 179 ASN A N 1
ATOM 1528 C CA . ASN A 1 179 ? -27.451 11.695 13.816 1.00 93.31 179 ASN A CA 1
ATOM 1529 C C . ASN A 1 179 ? -27.654 11.567 15.340 1.00 93.31 179 ASN A C 1
ATOM 1531 O O . ASN A 1 179 ? -27.238 10.567 15.940 1.00 93.31 179 ASN A O 1
ATOM 1535 N N . PRO A 1 180 ? -28.344 12.539 15.967 1.00 94.19 180 PRO A N 1
ATOM 1536 C CA . PRO A 1 180 ? -28.566 12.552 17.413 1.00 94.19 180 PRO A CA 1
ATOM 1537 C C . PRO A 1 180 ? -29.293 11.318 17.964 1.00 94.19 180 PRO A C 1
ATOM 1539 O O . PRO A 1 180 ? -29.102 10.970 19.127 1.00 94.19 180 PRO A O 1
ATOM 1542 N N . ASP A 1 181 ? -30.063 10.594 17.145 1.00 93.69 181 ASP A N 1
ATOM 1543 C CA . ASP A 1 181 ? -30.761 9.375 17.581 1.00 93.69 181 ASP A CA 1
ATOM 1544 C C . ASP A 1 181 ? -29.785 8.255 18.001 1.00 93.69 181 ASP A C 1
ATOM 1546 O O . ASP A 1 181 ? -30.142 7.358 18.773 1.00 93.69 181 ASP A O 1
ATOM 1550 N N . ASN A 1 182 ? -28.528 8.318 17.546 1.00 90.81 182 ASN A N 1
ATOM 1551 C CA . ASN A 1 182 ? -27.485 7.361 17.912 1.00 90.81 182 ASN A CA 1
ATOM 1552 C C . ASN A 1 182 ? -26.870 7.624 19.299 1.00 90.81 182 ASN A C 1
ATOM 1554 O O . ASN A 1 182 ? -26.172 6.746 19.817 1.00 90.81 182 ASN A O 1
ATOM 1558 N N . GLU A 1 183 ? -27.133 8.778 19.929 1.00 94.56 183 GLU A N 1
ATOM 1559 C CA . GLU A 1 183 ? -26.515 9.195 21.199 1.00 94.56 183 GLU A CA 1
ATOM 1560 C C . GLU A 1 183 ? -26.656 8.135 22.293 1.00 94.56 183 GLU A C 1
ATOM 1562 O O . GLU A 1 183 ? -25.679 7.779 22.957 1.00 94.56 183 GLU A O 1
ATOM 1567 N N . ILE A 1 184 ? -27.859 7.576 22.451 1.00 93.62 184 ILE A N 1
ATOM 1568 C CA . ILE A 1 184 ? -28.136 6.572 23.484 1.00 93.62 184 ILE A CA 1
ATOM 1569 C C . ILE A 1 184 ? -27.304 5.309 23.236 1.00 93.62 184 ILE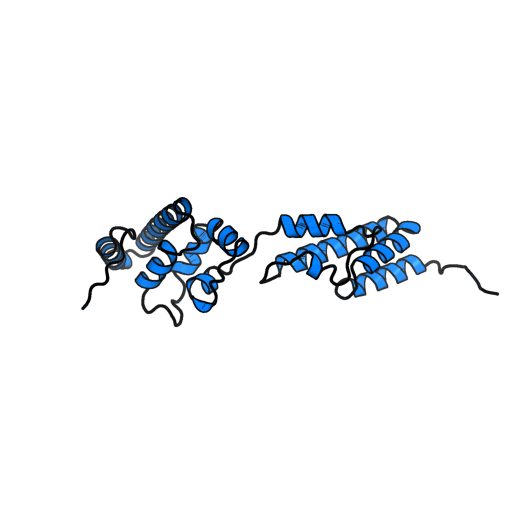 A C 1
ATOM 1571 O O . ILE A 1 184 ? -26.686 4.777 24.161 1.00 93.62 184 ILE A O 1
ATOM 1575 N N . ALA A 1 185 ? -27.263 4.829 21.990 1.00 91.75 185 ALA A N 1
ATOM 1576 C CA . ALA A 1 185 ? -26.543 3.611 21.634 1.00 91.75 185 ALA A CA 1
ATOM 1577 C C . ALA A 1 185 ? -25.027 3.770 21.832 1.00 91.75 185 ALA A C 1
ATOM 1579 O O . ALA A 1 185 ? -24.385 2.887 22.408 1.00 91.75 185 ALA A O 1
ATOM 1580 N N . VAL A 1 186 ? -24.468 4.907 21.407 1.00 93.44 186 VAL A N 1
ATOM 1581 C CA . VAL A 1 186 ? -23.046 5.228 21.585 1.00 93.44 186 VAL A CA 1
ATOM 1582 C C . VAL A 1 186 ? -22.706 5.399 23.066 1.00 93.44 186 VAL A C 1
ATOM 1584 O O . VAL A 1 186 ? -21.729 4.819 23.537 1.00 93.44 186 VAL A O 1
ATOM 1587 N N . THR A 1 187 ? -23.533 6.111 23.833 1.00 93.69 187 THR A N 1
ATOM 1588 C CA . THR A 1 187 ? -23.311 6.320 25.273 1.00 93.69 187 THR A CA 1
ATOM 1589 C C . THR A 1 187 ? -23.278 4.997 26.034 1.00 93.69 187 THR A C 1
ATOM 1591 O O . THR A 1 187 ? -22.357 4.758 26.815 1.00 93.69 187 THR A O 1
ATOM 1594 N N . LEU A 1 188 ? -24.239 4.103 25.778 1.00 92.94 188 LEU A N 1
ATOM 1595 C CA . LEU A 1 188 ? -24.278 2.782 26.411 1.00 92.94 188 LEU A CA 1
ATOM 1596 C C . LEU A 1 188 ? -23.053 1.933 26.045 1.00 92.94 188 LEU A C 1
ATOM 1598 O O . LEU A 1 188 ? -22.485 1.265 26.909 1.00 92.94 188 LEU A O 1
ATOM 1602 N N . LEU A 1 189 ? -22.620 1.978 24.781 1.00 93.75 189 LEU A N 1
ATOM 1603 C CA . LEU A 1 189 ? -21.408 1.301 24.322 1.00 93.75 189 LEU A CA 1
ATOM 1604 C C . LEU A 1 189 ? -20.161 1.817 25.056 1.00 93.75 189 LEU A C 1
ATOM 1606 O O . LEU A 1 189 ? -19.355 1.013 25.525 1.00 93.75 189 LEU A O 1
ATOM 1610 N N . LEU A 1 190 ? -19.991 3.137 25.157 1.00 94.38 190 LEU A N 1
ATOM 1611 C CA . LEU A 1 190 ? -18.833 3.749 25.812 1.00 94.38 190 LEU A CA 1
ATOM 1612 C C . LEU A 1 190 ? -18.822 3.495 27.322 1.00 94.38 190 LEU A C 1
ATOM 1614 O O . LEU A 1 190 ? -17.759 3.233 27.882 1.00 94.38 190 LEU A O 1
ATOM 1618 N N . GLN A 1 191 ? -19.987 3.493 27.974 1.00 93.12 191 GLN A N 1
ATOM 1619 C CA . GLN A 1 191 ? -20.103 3.127 29.387 1.00 93.12 191 GLN A CA 1
ATOM 1620 C C . GLN A 1 191 ? -19.700 1.670 29.630 1.00 93.12 191 GLN A C 1
ATOM 1622 O O . GLN A 1 191 ? -18.880 1.402 30.507 1.00 93.12 191 GLN A O 1
ATOM 1627 N N . ASP A 1 192 ? -20.223 0.732 28.835 1.00 90.75 192 ASP A N 1
ATOM 1628 C CA . ASP A 1 192 ? -19.928 -0.695 29.010 1.00 90.75 192 ASP A CA 1
ATOM 1629 C C . ASP A 1 192 ? -18.483 -1.066 28.632 1.00 90.75 192 ASP A C 1
ATOM 1631 O O . ASP A 1 192 ? -17.970 -2.101 29.061 1.00 90.75 192 ASP A O 1
ATOM 1635 N N . THR A 1 193 ? -17.814 -0.216 27.844 1.00 92.56 193 THR A N 1
ATOM 1636 C CA . THR A 1 193 ? -16.422 -0.423 27.420 1.00 92.56 193 THR A CA 1
ATOM 1637 C C . THR A 1 193 ? -15.390 0.453 28.143 1.00 92.56 193 THR A C 1
ATOM 1639 O O . THR A 1 193 ? -14.215 0.469 27.771 1.00 92.56 193 THR A O 1
ATOM 1642 N N . GLU A 1 194 ? -15.807 1.223 29.154 1.00 93.88 194 GLU A N 1
ATOM 1643 C CA . GLU A 1 194 ? -14.969 2.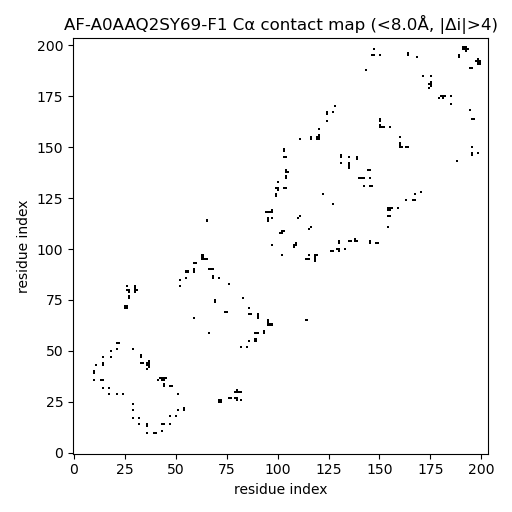246 29.799 1.00 93.88 194 GLU A CA 1
ATOM 1644 C C . GLU A 1 194 ? -14.220 3.114 28.762 1.00 93.88 194 GLU A C 1
ATOM 1646 O O . GLU A 1 194 ? -12.989 3.180 28.740 1.00 93.88 194 GLU A O 1
ATOM 1651 N N . ASN A 1 195 ? -14.964 3.739 27.846 1.00 93.94 195 ASN A N 1
ATOM 1652 C CA . ASN A 1 195 ? -14.431 4.497 26.708 1.00 93.94 195 ASN A CA 1
ATOM 1653 C C . ASN A 1 195 ? -13.455 3.677 25.848 1.00 93.94 195 ASN A C 1
ATOM 1655 O O . ASN A 1 195 ? -12.357 4.139 25.521 1.00 93.94 195 ASN A O 1
ATOM 1659 N N . LEU A 1 196 ? -13.854 2.451 25.494 1.00 94.69 196 LEU A N 1
ATOM 1660 C CA . LEU A 1 196 ? -13.068 1.519 24.679 1.00 94.69 196 LEU A 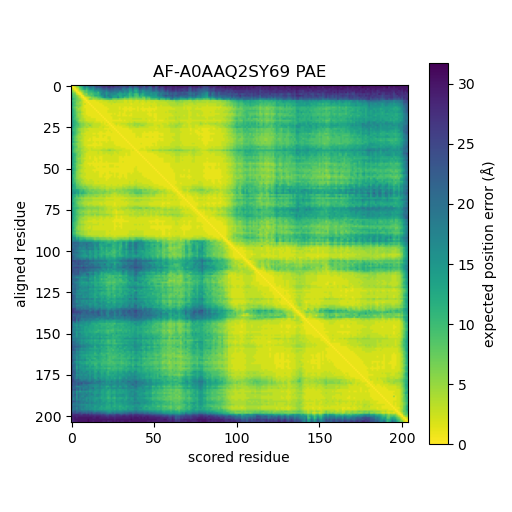CA 1
ATOM 1661 C C . LEU A 1 196 ? -11.727 1.099 25.311 1.00 94.69 196 LEU A C 1
ATOM 1663 O O . LEU A 1 196 ? -10.868 0.561 24.618 1.00 94.69 196 LEU A O 1
ATOM 1667 N N . THR A 1 197 ? -11.514 1.333 26.609 1.00 93.31 197 THR A N 1
ATOM 1668 C CA . THR A 1 197 ? -10.298 0.868 27.302 1.00 93.31 197 THR A CA 1
ATOM 1669 C C . THR A 1 197 ? -10.434 -0.561 27.819 1.00 93.31 197 THR A C 1
ATOM 1671 O O . THR A 1 197 ? -9.427 -1.243 28.021 1.00 93.31 197 THR A O 1
ATOM 1674 N N . LYS A 1 198 ? -11.667 -1.043 28.009 1.00 91.25 198 LYS A N 1
ATOM 1675 C CA . LYS A 1 198 ? -11.957 -2.405 28.461 1.00 91.25 198 LYS A CA 1
ATOM 1676 C C . LYS A 1 198 ? -13.127 -2.976 27.689 1.00 91.25 198 LYS A C 1
ATOM 1678 O O . LYS A 1 198 ? -14.148 -2.335 27.534 1.00 91.25 198 LYS A O 1
ATOM 1683 N N . PHE A 1 199 ? -13.028 -4.224 27.266 1.00 86.12 199 PHE A N 1
ATOM 1684 C CA . PHE A 1 199 ? -14.139 -4.917 26.628 1.00 86.12 199 PHE A CA 1
ATOM 1685 C C . PHE A 1 199 ? -14.508 -6.080 27.536 1.00 86.12 199 PHE A C 1
ATOM 1687 O O . PHE A 1 199 ? -13.833 -7.104 27.588 1.00 86.12 199 PHE A O 1
ATOM 1694 N N . THR A 1 200 ? -15.518 -5.864 28.376 1.00 72.81 200 THR A N 1
ATOM 1695 C CA . THR A 1 200 ? -15.973 -6.894 29.310 1.00 72.81 200 THR A CA 1
ATOM 1696 C C . THR A 1 200 ? -16.942 -7.835 28.597 1.00 72.81 200 THR A C 1
ATOM 1698 O O . THR A 1 200 ? -17.801 -7.411 27.819 1.00 72.81 200 THR A O 1
ATOM 1701 N N . TRP A 1 201 ? -16.810 -9.138 28.836 1.00 57.81 201 TRP A N 1
ATOM 1702 C CA . TRP A 1 201 ? -17.794 -10.115 28.383 1.00 57.81 201 TRP A CA 1
ATOM 1703 C C . TRP A 1 201 ? -18.916 -10.153 29.416 1.00 57.81 201 TRP A C 1
ATOM 1705 O O . TRP A 1 201 ? -18.794 -10.825 30.439 1.00 57.81 201 TRP A O 1
ATOM 1715 N N . GLN A 1 202 ? -20.013 -9.428 29.179 1.00 49.22 202 GLN A N 1
ATOM 1716 C CA . GLN A 1 202 ? -21.245 -9.727 29.905 1.00 49.22 202 GLN A CA 1
ATOM 1717 C C . GLN A 1 202 ? -21.718 -11.110 29.444 1.00 49.22 202 GLN A C 1
ATOM 1719 O O . GLN A 1 202 ? -22.272 -11.254 28.355 1.00 49.22 202 GLN A O 1
ATOM 1724 N N . ILE A 1 203 ? -21.458 -12.135 30.257 1.00 39.81 203 ILE A N 1
ATOM 1725 C CA . ILE A 1 203 ? -22.144 -13.423 30.150 1.00 39.81 203 ILE A CA 1
ATOM 1726 C C . ILE A 1 203 ? -23.611 -13.123 30.480 1.00 39.81 203 ILE A C 1
ATOM 1728 O O . ILE A 1 203 ? -23.946 -12.891 31.642 1.00 39.81 203 ILE A O 1
ATOM 1732 N N . ARG A 1 204 ? -24.455 -13.033 29.453 1.00 38.47 204 ARG A N 1
ATOM 1733 C CA . ARG A 1 204 ? -25.912 -13.090 29.590 1.00 38.47 204 ARG A CA 1
ATOM 1734 C C . ARG A 1 204 ? -26.391 -14.447 29.116 1.00 38.47 204 ARG A C 1
ATOM 1736 O O . ARG A 1 204 ? -25.895 -14.884 28.053 1.00 38.47 204 ARG A O 1
#

Mean predicted aligned error: 8.6 Å

Secondary structure (DSSP, 8-state):
-------TTHHHHHHHHHHHHTTTS-HHHHHHHHHHHHTT-HHHHHHHHHHHHHHHHHHHHT-SSPPPGGGT-TT---TT-SSHHHHHHHHHHPPP---HHHHHH-GGG---SHHHHHHHHT--HHHHHHHHHS--TTT-SSHHHHHHHHHT-TTS-HHHHHHHHHHHHHHHHHHHHH-GGGHHHHHHHHHHTTTTT-------

Sequence (204 aa):
MHNLDIDANFTQDFYDSSVKVIKYEDFNNLSFYYKVIELHNETLAKSFKEQVEDYIIKTIENSKRKIDFDDFYPFGVENYDIFKDFVKEQIKNHALKIDFKDFFLNPDNQRNNDDVKKAVNETTKDDLRDVIWSDLGDYFRSRRRLLESIVQHSLFSKQKSEEVRQWILELLDENIKENPDNEIAVTLLLQDTENLTKFTWQIR

Nearest PDB structures (foldseek):
  8xxn-assembly1_CD  TM=3.303E-01  e=9.026E+00  Homo sapiens
  8rc4-assembly1_a  TM=2.250E-01  e=4.318E+00  Homo sapiens
  8bd7-assembly1_V  TM=2.206E-01  e=7.861E+00  Chlamydomonas reinhardtii

pLDDT: mean 89.29, std 10.84, range [38.47, 98.5]

Solvent-accessible surface area (backbone atoms only — not comparable to full-atom values): 12169 Å² total; per-residue (Å²): 133,86,78,83,77,72,58,95,56,44,66,57,57,50,49,61,53,52,65,74,38,62,91,80,52,53,53,53,57,52,32,49,50,38,50,62,31,40,79,79,36,58,69,61,20,50,55,51,49,54,53,51,52,52,48,52,50,52,54,56,75,72,39,87,57,90,69,55,77,52,80,67,32,80,87,59,80,54,95,76,42,75,53,60,67,58,54,53,49,52,50,71,69,55,74,67,71,72,61,55,50,58,39,70,51,32,73,92,64,58,66,92,46,72,62,51,32,49,37,60,58,64,62,50,66,68,62,45,54,59,42,75,73,42,82,52,66,91,74,36,94,43,68,68,59,49,52,48,54,58,48,67,35,84,61,42,48,76,70,48,27,53,52,51,44,52,44,50,55,51,53,52,52,52,46,26,74,78,37,63,86,46,41,64,62,53,50,54,52,31,63,67,14,62,70,74,74,42,83,69,82,79,88,124

Organism: Moraxella bovis (NCBI:txid476)